Protein AF-A0A8C9KW65-F1 (afdb_monomer)

Mean predicted aligned error: 12.42 Å

Secondary structure (DSSP, 8-state):
--SSSSHHHHHHHHHHHHHHHHHHHHHHHHHHHHHHTSTTHHHHHHHHHHHHHHHHHHHHHHHHHHHHHHHHTS-HHHHTT--HHHHHHHHHHTTTSHHHHHHHHHHHHHHHHHHHHHHHHHHHHHHHHHHHHHHHHHHHHHHHTS-GGGHHHHHHHHHHHHHHHHHHHHHHHHHHHHHHHHHHHHHHHHHHHHHHHTT-TT------HHHHHHHHHHHHHHHHHHHHHHHHHHHT-

Foldseek 3Di:
DPDPPPVVVVVVVVVVVVVVVVVVVVVVVVVVVVQVPDDPSVVVVVVVVVVVVVVLVVQLVVQLVLLVVVLVVDDPVLNVVCDSVLSSQQSNLPSVVVVVVLLVVLVVVVVVLVVVLVVVLVVLVVVLVVVLVVLVVVLVVCLVPDDPVCNVVSVVVSVVVNVVSVVVSVVVSVVSVVVSVVVVLVSVQVSLVSCVVSVRRLGDDDPPPVSVVNVVVVSVSSVVVVVVVVVVVVVVD

Nearest PDB structures (foldseek):
  3ja6-assembly1_I  TM=2.406E-01  e=4.881E+00  Escherichia coli
  8t4e-assembly1_A  TM=2.463E-01  e=6.403E+00  Homo sapiens
  3ja6-assembly1_H  TM=1.695E-01  e=5.744E+00  Escherichia coli

Structure (mmCIF, N/CA/C/O backbone):
data_AF-A0A8C9KW65-F1
#
_entry.id   AF-A0A8C9KW65-F1
#
loop_
_atom_site.group_PDB
_atom_site.id
_atom_site.type_symbol
_atom_site.label_atom_id
_atom_site.label_alt_id
_atom_site.label_comp_id
_atom_site.label_asym_id
_atom_site.label_entity_id
_atom_site.label_seq_id
_atom_site.pdbx_PDB_ins_code
_atom_site.Cartn_x
_atom_site.Cartn_y
_atom_site.Cartn_z
_atom_site.occupancy
_atom_site.B_iso_or_equiv
_atom_site.auth_seq_id
_atom_site.auth_comp_id
_atom_site.auth_asym_id
_atom_site.auth_atom_id
_atom_site.pdbx_PDB_model_num
ATOM 1 N N . MET A 1 1 ? 17.012 46.892 12.129 1.00 43.56 1 MET A N 1
ATOM 2 C CA . MET A 1 1 ? 15.790 47.317 12.853 1.00 43.56 1 MET A CA 1
ATOM 3 C C . MET A 1 1 ? 14.526 46.628 12.309 1.00 43.56 1 MET A C 1
ATOM 5 O O . MET A 1 1 ? 13.713 47.268 11.659 1.00 43.56 1 MET A O 1
ATOM 9 N N . ARG A 1 2 ? 14.346 45.316 12.536 1.00 45.66 2 ARG A N 1
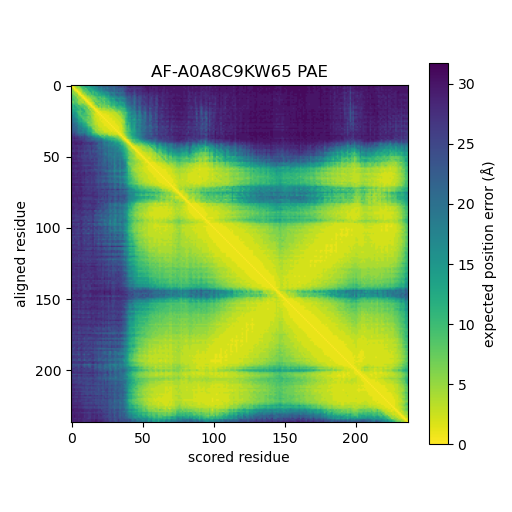ATOM 10 C CA . ARG A 1 2 ? 13.124 44.568 12.144 1.00 45.66 2 ARG A CA 1
ATOM 11 C C . ARG A 1 2 ? 12.789 43.427 13.124 1.00 45.66 2 ARG A C 1
ATOM 13 O O . ARG A 1 2 ? 12.364 42.363 12.704 1.00 45.66 2 ARG A O 1
ATOM 20 N N . LYS A 1 3 ? 13.013 43.625 14.429 1.00 43.47 3 LYS A N 1
ATOM 21 C CA . LYS A 1 3 ? 12.654 42.632 15.467 1.00 43.47 3 LYS A CA 1
ATOM 22 C C . LYS A 1 3 ? 11.532 43.067 16.420 1.00 43.47 3 LYS A C 1
ATOM 24 O O . LYS A 1 3 ? 11.101 42.262 17.219 1.00 43.47 3 LYS A O 1
ATOM 29 N N . PHE A 1 4 ? 10.992 44.281 16.284 1.00 39.62 4 PHE A N 1
ATOM 30 C CA . PHE A 1 4 ? 10.008 44.824 17.238 1.00 39.62 4 PHE A CA 1
ATOM 31 C C . PHE A 1 4 ? 8.563 44.944 16.715 1.00 39.62 4 PHE A C 1
ATOM 33 O O . PHE A 1 4 ? 7.720 45.520 17.391 1.00 39.62 4 PHE A O 1
ATOM 40 N N . ARG A 1 5 ? 8.237 44.417 15.523 1.00 45.91 5 ARG A N 1
ATOM 41 C CA . ARG A 1 5 ? 6.857 44.467 14.979 1.00 45.91 5 ARG A CA 1
ATOM 42 C C . ARG A 1 5 ? 6.119 43.129 14.920 1.00 45.91 5 ARG A C 1
ATOM 44 O O . ARG A 1 5 ? 4.947 43.132 14.565 1.00 45.91 5 ARG A O 1
ATOM 51 N N . GLN A 1 6 ? 6.754 42.011 15.272 1.00 42.62 6 GLN A N 1
ATOM 52 C CA . GLN A 1 6 ? 6.115 40.691 15.173 1.00 42.62 6 GLN A CA 1
ATOM 53 C C . GLN A 1 6 ? 5.499 40.207 16.497 1.00 42.62 6 GLN A C 1
ATOM 55 O O . GLN A 1 6 ? 4.563 39.416 16.475 1.00 42.62 6 GLN A O 1
ATOM 60 N N . GLU A 1 7 ? 5.929 40.749 17.640 1.00 40.78 7 GLU A N 1
ATOM 61 C CA . GLU A 1 7 ? 5.395 40.363 18.958 1.00 40.78 7 GLU A CA 1
ATOM 62 C C . GLU A 1 7 ? 4.018 40.989 19.257 1.00 40.78 7 GLU A C 1
ATOM 64 O O . GLU A 1 7 ? 3.190 40.377 19.928 1.00 40.78 7 GLU A O 1
ATOM 69 N N . GLY A 1 8 ? 3.706 42.158 18.682 1.00 40.44 8 GLY A N 1
ATOM 70 C CA . GLY A 1 8 ? 2.416 42.831 18.896 1.00 40.44 8 GLY A CA 1
ATOM 71 C C . GLY A 1 8 ? 1.219 42.155 18.213 1.00 40.44 8 GLY A C 1
ATOM 72 O O . GLY A 1 8 ? 0.107 42.208 18.731 1.00 40.44 8 GLY A O 1
ATOM 73 N N . ALA A 1 9 ? 1.432 41.482 17.076 1.00 44.00 9 ALA A N 1
ATOM 74 C CA . ALA A 1 9 ? 0.357 40.810 16.338 1.00 44.00 9 ALA A CA 1
ATOM 75 C C . ALA A 1 9 ? -0.081 39.492 17.005 1.00 44.00 9 ALA A C 1
ATOM 77 O O . ALA A 1 9 ? -1.258 39.139 16.959 1.00 44.00 9 ALA A O 1
ATOM 78 N N . CYS A 1 10 ? 0.844 38.798 17.676 1.00 42.00 10 CYS A N 1
ATOM 79 C CA . CYS A 1 10 ? 0.548 37.555 18.389 1.00 42.00 10 CYS A CA 1
ATOM 80 C C . CYS A 1 10 ? -0.274 37.818 19.667 1.00 42.00 10 CYS A C 1
ATOM 82 O O . CYS A 1 10 ? -1.230 37.102 19.956 1.00 42.00 10 CYS A O 1
ATOM 84 N N . ALA A 1 11 ? 0.017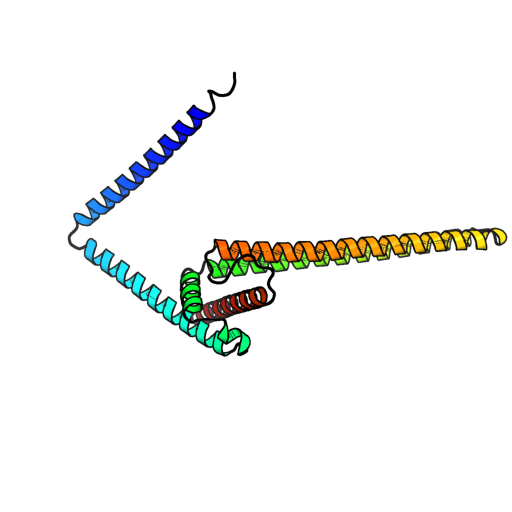 38.912 20.383 1.00 44.31 11 ALA A N 1
ATOM 85 C CA . ALA A 1 11 ? -0.716 39.292 21.594 1.00 44.31 11 ALA A CA 1
ATOM 86 C C . ALA A 1 11 ? -2.191 39.664 21.324 1.00 44.31 11 ALA A C 1
ATOM 88 O O . ALA A 1 11 ? -3.067 39.342 22.127 1.00 44.31 11 ALA A O 1
ATOM 89 N N . LEU A 1 12 ? -2.487 40.292 20.179 1.00 44.91 12 LEU A N 1
ATOM 90 C CA . LEU A 1 12 ? -3.855 40.656 19.782 1.00 44.91 12 LEU A CA 1
ATOM 91 C C . LEU A 1 12 ? -4.702 39.441 19.361 1.00 44.91 12 LEU A C 1
ATOM 93 O O . LEU A 1 12 ? -5.900 39.413 19.638 1.00 44.91 12 LEU A O 1
ATOM 97 N N . LEU A 1 13 ? -4.089 38.419 18.753 1.00 46.91 13 LEU A N 1
ATOM 98 C CA . LEU A 1 13 ? -4.768 37.168 18.389 1.00 46.91 13 LEU A CA 1
ATOM 99 C C . LEU A 1 13 ? -5.060 36.289 19.617 1.00 46.91 13 LEU A C 1
ATOM 101 O O . LEU A 1 13 ? -6.161 35.747 19.727 1.00 46.91 13 LEU A O 1
ATOM 105 N N . CYS A 1 14 ? -4.138 36.218 20.584 1.00 43.09 14 CYS A N 1
ATOM 106 C CA . CYS A 1 14 ? -4.377 35.515 21.851 1.00 43.09 14 CYS A CA 1
ATOM 107 C C . CYS A 1 14 ? -5.486 36.186 22.681 1.00 43.09 14 CYS A C 1
ATOM 109 O O . CYS A 1 14 ? -6.381 35.505 23.178 1.00 43.09 14 CYS A O 1
ATOM 111 N N . ALA A 1 15 ? -5.508 37.524 22.742 1.00 46.88 15 ALA A N 1
ATOM 112 C CA . ALA A 1 15 ? -6.551 38.263 23.458 1.00 46.88 15 ALA A CA 1
ATOM 113 C C . ALA A 1 15 ? -7.960 38.085 22.848 1.00 46.88 15 ALA A C 1
ATOM 115 O O . ALA A 1 15 ? -8.960 38.120 23.572 1.00 46.88 15 ALA A O 1
ATOM 116 N N . GLY A 1 16 ? -8.054 37.875 21.528 1.00 47.66 16 GLY A N 1
ATOM 117 C CA . GLY A 1 16 ? -9.309 37.548 20.839 1.00 47.66 16 GLY A CA 1
ATOM 118 C C . GLY A 1 16 ? -9.819 36.138 21.161 1.00 47.66 16 GLY A C 1
ATOM 119 O O . GLY A 1 16 ? -10.998 35.966 21.475 1.00 47.66 16 GLY A O 1
ATOM 120 N N . ALA A 1 17 ? -8.923 35.146 21.175 1.00 48.19 17 ALA A N 1
ATOM 121 C CA . ALA A 1 17 ? -9.250 33.759 21.516 1.00 48.19 17 ALA A CA 1
ATOM 122 C C . ALA A 1 17 ? -9.667 33.589 22.991 1.00 48.19 17 ALA A C 1
ATOM 124 O O . ALA A 1 17 ? -10.577 32.813 23.299 1.00 48.19 17 ALA A O 1
ATOM 125 N N . ASP A 1 18 ? -9.059 34.358 23.898 1.00 53.41 18 ASP A N 1
ATOM 126 C CA . ASP A 1 18 ? -9.425 34.361 25.317 1.00 53.41 18 ASP A CA 1
ATOM 127 C C . ASP A 1 18 ? -10.783 35.027 25.571 1.00 53.41 18 ASP A C 1
ATOM 129 O O . ASP A 1 18 ? -11.550 34.558 26.417 1.00 53.41 18 ASP A O 1
ATOM 133 N N . ARG A 1 19 ? -11.148 36.063 24.798 1.00 53.59 19 ARG A N 1
ATOM 134 C CA . ARG A 1 19 ? -12.495 36.658 24.851 1.00 53.59 19 ARG A CA 1
ATOM 135 C C . ARG A 1 19 ? -13.574 35.683 24.388 1.00 53.59 19 ARG A C 1
ATOM 137 O O . ARG A 1 19 ? -14.571 35.536 25.092 1.00 53.59 19 ARG A O 1
ATOM 144 N N . GLU A 1 20 ? -13.362 34.969 23.284 1.00 51.44 20 GLU A N 1
ATOM 145 C CA . GLU A 1 20 ? -14.315 33.949 22.827 1.00 51.44 20 GLU A CA 1
ATOM 146 C C . GLU A 1 20 ? -14.426 32.769 23.799 1.00 51.44 20 GLU A C 1
ATOM 148 O O . GLU A 1 20 ? -15.526 32.268 24.044 1.00 51.44 20 GLU A O 1
ATOM 153 N N . ARG A 1 21 ? -13.313 32.313 24.392 1.00 56.34 21 ARG A N 1
ATOM 154 C CA . ARG A 1 21 ? -13.348 31.272 25.434 1.00 56.34 21 ARG A CA 1
ATOM 155 C C . ARG A 1 21 ? -14.095 31.746 26.676 1.00 56.34 21 ARG A C 1
ATOM 157 O O . ARG A 1 21 ? -14.911 30.990 27.204 1.00 56.34 21 ARG A O 1
ATOM 164 N N . ALA A 1 22 ? -13.871 32.984 27.116 1.00 60.25 22 ALA A N 1
ATOM 165 C CA . ALA A 1 22 ? -14.579 33.576 28.248 1.00 60.25 22 ALA A CA 1
ATOM 166 C C . ALA A 1 22 ? -16.081 33.744 27.965 1.00 60.25 22 ALA A C 1
ATOM 168 O O . ALA A 1 22 ? -16.902 33.514 28.852 1.00 60.25 22 ALA A O 1
ATOM 169 N N . GLU A 1 23 ? -16.464 34.089 26.736 1.00 61.31 23 GLU A N 1
ATOM 170 C CA . GLU A 1 23 ? -17.865 34.215 26.331 1.00 61.31 23 GLU A CA 1
ATOM 171 C C . GLU A 1 23 ? -18.558 32.850 26.216 1.00 61.31 23 GLU A C 1
ATOM 173 O O . GLU A 1 23 ? -19.658 32.683 26.742 1.00 61.31 23 GLU A O 1
ATOM 178 N N . ARG A 1 24 ? -17.885 31.824 25.673 1.00 58.50 24 ARG A N 1
ATOM 179 C CA . ARG A 1 24 ? -18.374 30.430 25.680 1.00 58.50 24 ARG A CA 1
ATOM 180 C C . ARG A 1 24 ? -18.508 29.873 27.098 1.00 58.50 24 ARG A C 1
ATOM 182 O O . ARG A 1 24 ? -19.483 29.183 27.390 1.00 58.50 24 ARG A O 1
ATOM 189 N N . LEU A 1 25 ? -17.569 30.186 27.993 1.00 63.69 25 LEU A N 1
ATOM 190 C CA . LEU A 1 25 ? -17.646 29.823 29.412 1.00 63.69 25 LEU A CA 1
ATOM 191 C C . LEU A 1 25 ? -18.792 30.550 30.119 1.00 63.69 25 LEU A C 1
ATOM 193 O O . LEU A 1 25 ? -19.507 29.922 30.894 1.00 63.69 25 LEU A O 1
ATOM 197 N N . ARG A 1 26 ? -19.031 31.831 29.814 1.00 67.94 26 ARG A N 1
ATOM 198 C CA . ARG A 1 26 ? -20.181 32.590 30.332 1.00 67.94 26 ARG A CA 1
ATOM 199 C C . ARG A 1 26 ? -21.509 32.068 29.799 1.00 67.94 26 ARG A C 1
ATOM 201 O O . ARG A 1 26 ? -22.443 31.940 30.579 1.00 67.94 26 ARG A O 1
ATOM 208 N N . LEU A 1 27 ? -21.599 31.717 28.516 1.00 64.06 27 LEU A N 1
ATOM 209 C CA . LEU A 1 27 ? -22.784 31.101 27.912 1.00 64.06 27 LEU A CA 1
ATOM 210 C C . LEU A 1 27 ? -23.058 29.716 28.511 1.00 64.06 27 LEU A C 1
ATOM 212 O O . LEU A 1 27 ? -24.196 29.435 28.870 1.00 64.06 27 LEU A O 1
ATOM 216 N N . ARG A 1 28 ? -22.022 28.891 28.722 1.00 60.12 28 ARG A N 1
ATOM 217 C CA . ARG A 1 28 ? -22.128 27.606 29.438 1.00 60.12 28 ARG A CA 1
ATOM 218 C C . ARG A 1 28 ? -22.528 27.784 30.900 1.00 60.12 28 ARG A C 1
ATOM 220 O O . ARG A 1 28 ? -23.396 27.063 31.376 1.00 60.12 28 ARG A O 1
ATOM 227 N N . ALA A 1 29 ? -21.944 28.750 31.606 1.00 64.94 29 ALA A N 1
ATOM 228 C CA . ALA A 1 29 ? -22.296 29.058 32.989 1.00 64.94 29 ALA A CA 1
ATOM 229 C C . ALA A 1 29 ? -23.731 29.590 33.100 1.00 64.94 29 ALA A C 1
ATOM 231 O O . ALA A 1 29 ? -24.451 29.209 34.016 1.00 64.94 29 ALA A O 1
ATOM 232 N N . ARG A 1 30 ? -24.179 30.404 32.137 1.00 61.34 30 ARG A N 1
ATOM 233 C CA . ARG A 1 30 ? -25.549 30.922 32.057 1.00 61.34 30 ARG A CA 1
ATOM 234 C C . ARG A 1 30 ? -26.548 29.826 31.684 1.00 61.34 30 ARG A C 1
ATOM 236 O O . ARG A 1 30 ? -27.608 29.779 32.290 1.00 61.34 30 ARG A O 1
ATOM 243 N N . ALA A 1 31 ? -26.204 28.914 30.774 1.00 56.75 31 ALA A N 1
ATOM 244 C CA . ALA A 1 31 ? -27.007 27.727 30.466 1.00 56.75 31 ALA A CA 1
ATOM 245 C C . ALA A 1 31 ? -27.117 26.790 31.680 1.00 56.75 31 ALA A C 1
ATOM 247 O O . ALA A 1 31 ? -28.208 26.333 32.007 1.00 56.75 31 ALA A O 1
ATOM 248 N N . ARG A 1 32 ? -26.014 26.586 32.413 1.00 57.78 32 ARG A N 1
ATOM 249 C CA . ARG A 1 32 ? -25.991 25.823 33.668 1.00 57.78 32 ARG A CA 1
ATOM 250 C C . ARG A 1 32 ? -26.819 26.505 34.763 1.00 57.78 32 ARG A C 1
ATOM 252 O O . ARG A 1 32 ? -27.585 25.835 35.437 1.00 57.78 32 ARG A O 1
ATOM 259 N N . ALA A 1 33 ? -26.736 27.829 34.898 1.00 57.69 33 ALA A N 1
ATOM 260 C CA . ALA A 1 33 ? -27.544 28.599 35.848 1.00 57.69 33 ALA A CA 1
ATOM 261 C C . ALA A 1 33 ? -29.042 28.603 35.487 1.00 57.69 33 ALA A C 1
ATOM 263 O O . ALA A 1 33 ? -29.884 28.513 36.374 1.00 57.69 33 ALA A O 1
ATOM 264 N N . MET A 1 34 ? -29.386 28.648 34.194 1.00 55.50 34 MET A N 1
ATOM 265 C CA . MET A 1 34 ? -30.770 28.522 33.719 1.00 55.50 34 MET A CA 1
ATOM 266 C C . MET A 1 34 ? -31.328 27.104 33.928 1.00 55.50 34 MET A C 1
ATOM 268 O O . MET A 1 34 ? -32.508 26.961 34.234 1.00 55.50 34 MET A O 1
ATOM 272 N N . ALA A 1 35 ? -30.493 26.065 33.821 1.00 54.56 35 ALA A N 1
ATOM 273 C CA . ALA A 1 35 ? -30.873 24.683 34.125 1.00 54.56 35 ALA A CA 1
ATOM 274 C C . ALA A 1 35 ? -31.114 24.451 35.630 1.00 54.56 35 ALA A C 1
ATOM 276 O O . ALA A 1 35 ? -32.011 23.699 35.995 1.00 54.56 35 ALA A O 1
ATOM 277 N N . VAL A 1 36 ? -30.373 25.147 36.501 1.00 53.84 36 VAL A N 1
ATOM 278 C CA . VAL A 1 36 ? -30.548 25.100 37.967 1.00 53.84 36 VAL A CA 1
ATOM 279 C C . VAL A 1 36 ? -31.851 25.781 38.426 1.00 53.84 36 VAL A C 1
ATOM 281 O O . VAL A 1 36 ? -32.363 25.462 39.493 1.00 53.84 36 VAL A O 1
ATOM 284 N N . ALA A 1 37 ? -32.439 26.669 37.617 1.00 50.56 37 ALA A N 1
ATOM 285 C CA . ALA A 1 37 ? -33.680 27.375 37.955 1.00 50.56 37 ALA A CA 1
ATOM 286 C C . ALA A 1 37 ? -34.978 26.619 37.585 1.00 50.56 37 ALA A C 1
ATOM 288 O O . ALA A 1 37 ? -36.068 27.113 37.874 1.00 50.56 37 ALA A O 1
ATOM 289 N N . ARG A 1 38 ? -34.896 25.437 36.952 1.00 50.62 38 ARG A N 1
ATOM 290 C CA . ARG A 1 38 ? -36.063 24.598 36.625 1.00 50.62 38 ARG A CA 1
ATOM 291 C C . ARG A 1 38 ? -36.095 23.345 37.512 1.00 50.62 38 ARG A C 1
ATOM 293 O O . ARG A 1 38 ? -35.266 22.457 37.300 1.00 50.62 38 ARG A O 1
ATOM 300 N N . PRO A 1 39 ? -37.054 23.213 38.448 1.00 46.78 39 PRO A N 1
ATOM 301 C CA . PRO A 1 39 ? -37.254 21.952 39.155 1.00 46.78 39 PRO A CA 1
ATOM 302 C C . PRO A 1 39 ? -37.691 20.890 38.129 1.00 46.78 39 PRO A C 1
ATOM 304 O O . PRO A 1 39 ? -38.705 21.063 37.455 1.00 46.78 39 PRO A O 1
ATOM 307 N N . GLY A 1 40 ? -36.858 19.860 37.937 1.00 51.41 40 GLY A N 1
ATOM 308 C CA . GLY A 1 40 ? -37.047 18.769 36.964 1.00 51.41 40 GLY A CA 1
ATOM 309 C C . GLY A 1 40 ? -36.070 18.739 35.774 1.00 51.41 40 GLY A C 1
ATOM 310 O O . GLY A 1 40 ? -36.017 17.746 35.058 1.00 51.41 40 GLY A O 1
ATOM 311 N N . GLY A 1 41 ? -35.262 19.787 35.549 1.00 50.66 41 GLY A N 1
ATOM 312 C CA . GLY A 1 41 ? -34.285 19.816 34.443 1.00 50.66 41 GLY A CA 1
ATOM 313 C C . GLY A 1 41 ? -32.965 19.087 34.731 1.00 50.66 41 GLY A C 1
ATOM 314 O O . GLY A 1 41 ? -32.310 18.615 33.805 1.00 50.66 41 GLY A O 1
ATOM 315 N N . PHE A 1 42 ? -32.581 18.992 36.007 1.00 49.78 42 PHE A N 1
ATOM 316 C CA . PHE A 1 42 ? -31.350 18.326 36.448 1.00 49.78 42 PHE A CA 1
ATOM 317 C C . PHE A 1 42 ? -31.507 16.797 36.458 1.00 49.78 42 PHE A C 1
ATOM 319 O O . PHE A 1 42 ? -30.653 16.099 35.927 1.00 49.78 42 PHE A O 1
ATOM 326 N N . GLU A 1 43 ? -32.647 16.293 36.941 1.00 53.97 43 GLU A N 1
ATOM 327 C CA . GLU A 1 43 ? -32.946 14.854 36.998 1.00 53.97 43 GLU A CA 1
ATOM 328 C C . GLU A 1 43 ? -33.074 14.232 35.602 1.00 53.97 43 GLU A C 1
ATOM 330 O O . GLU A 1 43 ? -32.526 13.163 35.357 1.00 53.97 43 GLU A O 1
ATOM 335 N N . ALA A 1 44 ? -33.719 14.918 34.650 1.00 59.47 44 ALA A N 1
ATOM 336 C CA . ALA A 1 44 ? -33.821 14.437 33.269 1.00 59.47 44 ALA A CA 1
ATOM 337 C C . ALA A 1 44 ? -32.456 14.407 32.551 1.00 59.47 44 ALA A C 1
ATOM 339 O O . ALA A 1 44 ? -32.197 13.508 31.751 1.00 59.47 44 ALA A O 1
ATOM 340 N N . ALA A 1 45 ? -31.571 15.367 32.846 1.00 60.97 45 ALA A N 1
ATOM 341 C CA . ALA A 1 45 ? -30.219 15.410 32.292 1.00 60.97 45 ALA A CA 1
ATOM 342 C C . ALA A 1 45 ? -29.305 14.336 32.910 1.00 60.97 45 ALA A C 1
ATOM 344 O O . ALA A 1 45 ? -28.552 13.691 32.184 1.00 60.97 45 ALA A O 1
ATOM 345 N N . GLU A 1 46 ? -29.397 14.104 34.223 1.00 63.03 46 GLU A N 1
ATOM 346 C CA . GLU A 1 46 ? -28.675 13.026 34.913 1.00 63.03 46 GLU A CA 1
ATOM 347 C C . GLU A 1 46 ? -29.155 11.641 34.455 1.00 63.03 46 GLU A C 1
ATOM 349 O O . GLU A 1 46 ? -28.327 10.784 34.149 1.00 63.03 46 GLU A O 1
ATOM 354 N N . GLN A 1 47 ? -30.468 11.443 34.297 1.00 67.88 47 GLN A N 1
ATOM 355 C CA . GLN A 1 47 ? -31.046 10.209 33.754 1.00 67.88 47 GLN A CA 1
ATOM 356 C C . GLN A 1 47 ? -30.600 9.952 32.311 1.00 67.88 47 GLN A C 1
ATOM 358 O O . GLN A 1 47 ? -30.154 8.849 32.000 1.00 67.88 47 GLN A O 1
ATOM 363 N N . GLN A 1 48 ? -30.629 10.968 31.441 1.00 69.50 48 GLN A N 1
ATOM 364 C CA . GLN A 1 48 ? -30.111 10.837 30.075 1.00 69.50 48 GLN A CA 1
ATOM 365 C C . GLN A 1 48 ? -28.621 10.501 30.051 1.00 69.50 48 GLN A C 1
ATOM 367 O O . GLN A 1 48 ? -28.187 9.665 29.259 1.00 69.50 48 GLN A O 1
ATOM 372 N N . GLN A 1 49 ? -27.822 11.131 30.910 1.00 72.94 49 GLN A N 1
ATOM 373 C CA . GLN A 1 49 ? -26.389 10.872 30.965 1.00 72.94 49 GLN A CA 1
ATOM 374 C C . GLN A 1 49 ? -26.095 9.452 31.466 1.00 72.94 49 GLN A C 1
ATOM 376 O O . GLN A 1 49 ? -25.201 8.789 30.941 1.00 72.94 49 GLN A O 1
ATOM 381 N N . GLN A 1 50 ? -26.886 8.951 32.413 1.00 76.44 50 GLN A N 1
ATOM 382 C CA . GLN A 1 50 ? -26.774 7.590 32.923 1.00 76.44 50 GLN A CA 1
ATOM 383 C C . GLN A 1 50 ? -27.225 6.543 31.895 1.00 76.44 50 GLN A C 1
ATOM 385 O O . GLN A 1 50 ? -26.526 5.551 31.705 1.00 76.44 50 GLN A O 1
ATOM 390 N N . GLU A 1 51 ? -28.301 6.799 31.144 1.00 78.38 51 GLU A N 1
ATOM 391 C CA . GLU A 1 51 ? -28.710 5.951 30.016 1.00 78.38 51 GLU A CA 1
ATOM 392 C C . GLU A 1 51 ? -27.644 5.887 28.915 1.00 78.38 51 GLU A C 1
ATOM 394 O O . GLU A 1 51 ? -27.372 4.812 28.380 1.00 78.38 51 GLU A O 1
ATOM 399 N N . VAL A 1 52 ? -27.011 7.015 28.573 1.00 79.62 52 VAL A N 1
ATOM 400 C CA . VAL A 1 52 ? -25.931 7.049 27.573 1.00 79.62 52 VAL A CA 1
ATOM 401 C C . VAL A 1 52 ? -24.730 6.225 28.038 1.00 79.62 52 VAL A C 1
ATOM 403 O O . VAL A 1 52 ? -24.184 5.452 27.250 1.00 79.62 52 VAL A O 1
ATOM 406 N N . LEU A 1 53 ? -24.341 6.341 29.311 1.00 81.12 53 LEU A N 1
ATOM 407 C CA . LEU A 1 53 ? -23.259 5.538 29.885 1.00 81.12 53 LEU A CA 1
ATOM 408 C C . LEU A 1 53 ? -23.598 4.042 29.879 1.00 81.12 53 LEU A C 1
ATOM 410 O O . LEU A 1 53 ? -22.751 3.237 29.494 1.00 81.12 53 LEU A O 1
ATOM 414 N N . SER A 1 54 ? -24.830 3.664 30.229 1.00 84.12 54 SER A N 1
ATOM 415 C CA . SER A 1 54 ? -25.285 2.271 30.161 1.00 84.12 54 SER A CA 1
ATOM 416 C C . SER A 1 54 ? -25.261 1.727 28.731 1.00 84.12 54 SER A C 1
ATOM 418 O O . SER A 1 54 ? -24.741 0.637 28.507 1.00 84.12 54 SER A O 1
ATOM 420 N N . ARG A 1 55 ? -25.715 2.503 27.738 1.00 84.00 55 ARG A N 1
ATOM 421 C CA . ARG A 1 55 ? -25.649 2.106 26.319 1.00 84.00 55 ARG A CA 1
ATOM 422 C C . ARG A 1 55 ? -24.210 1.931 25.830 1.00 84.00 55 ARG A C 1
ATOM 424 O O . ARG A 1 55 ? -23.928 0.984 25.098 1.00 84.00 55 ARG A O 1
ATOM 431 N N . GLN A 1 56 ? -23.291 2.807 26.243 1.00 84.81 56 GLN A N 1
ATOM 432 C CA . GLN A 1 56 ? -21.868 2.664 25.914 1.00 84.81 56 GLN A CA 1
ATOM 433 C C . GLN A 1 56 ? -21.252 1.425 26.568 1.00 84.81 56 GLN A C 1
ATOM 435 O O . GLN A 1 56 ? -20.506 0.707 25.909 1.00 84.81 56 GLN A O 1
ATOM 440 N N . GLN A 1 57 ? -21.590 1.140 27.828 1.00 88.00 57 GLN A N 1
ATOM 441 C CA . GLN A 1 57 ? -21.140 -0.074 28.511 1.00 88.00 57 GLN A CA 1
ATOM 442 C C . GLN A 1 57 ? -21.669 -1.332 27.821 1.00 88.00 57 GLN A C 1
ATOM 444 O O . GLN A 1 57 ? -20.900 -2.254 27.566 1.00 88.00 57 GLN A O 1
ATOM 449 N N . GLU A 1 58 ? -22.950 -1.367 27.452 1.00 88.00 58 GLU A N 1
ATOM 450 C CA . GLU A 1 58 ? -23.513 -2.485 26.692 1.00 88.00 58 GLU A CA 1
ATOM 451 C C . GLU A 1 58 ? -22.799 -2.684 25.354 1.00 88.00 58 GLU A C 1
ATOM 453 O O . GLU A 1 58 ? -22.445 -3.814 25.016 1.00 88.00 58 GLU A O 1
ATOM 458 N N . ARG A 1 59 ? -22.551 -1.602 24.602 1.00 88.56 59 ARG A N 1
ATOM 459 C CA . ARG A 1 59 ? -21.802 -1.678 23.340 1.00 88.56 59 ARG A CA 1
ATOM 460 C C . ARG A 1 59 ? -20.379 -2.186 23.571 1.00 88.56 59 ARG A C 1
ATOM 462 O O . ARG A 1 59 ? -19.930 -3.059 22.834 1.00 88.56 59 ARG A O 1
ATOM 469 N N . HIS A 1 60 ? -19.697 -1.699 24.607 1.00 90.00 60 HIS A N 1
ATOM 470 C CA . HIS A 1 60 ? -18.345 -2.134 24.969 1.00 90.00 60 HIS A CA 1
ATOM 471 C C . HIS A 1 60 ? -18.294 -3.634 25.259 1.00 90.00 60 HIS A C 1
ATOM 473 O O . HIS A 1 60 ? -17.478 -4.339 24.668 1.00 90.00 60 HIS A O 1
ATOM 479 N N . TYR A 1 61 ? -19.210 -4.146 26.087 1.00 90.88 61 TYR A N 1
ATOM 480 C CA . TYR A 1 61 ? -19.286 -5.576 26.390 1.00 90.88 61 TYR A CA 1
ATOM 481 C C . TYR A 1 61 ? -19.578 -6.423 25.149 1.00 90.88 61 TYR A C 1
ATOM 483 O O . TYR A 1 61 ? -18.981 -7.490 24.994 1.00 90.88 61 TYR A O 1
ATOM 491 N N . ARG A 1 62 ? -20.455 -5.953 24.250 1.00 91.06 62 ARG A N 1
ATOM 492 C CA . ARG A 1 62 ? -20.739 -6.640 22.978 1.00 91.06 62 ARG A CA 1
ATOM 493 C C . ARG A 1 62 ? -19.489 -6.709 22.097 1.00 91.06 62 ARG A C 1
ATOM 495 O O . ARG A 1 62 ? -19.088 -7.805 21.715 1.00 91.06 62 ARG A O 1
ATOM 502 N N . LEU A 1 63 ? -18.829 -5.573 21.858 1.00 89.00 63 LEU A N 1
ATOM 503 C CA . LEU A 1 63 ? -17.593 -5.504 21.068 1.00 89.00 63 LEU A CA 1
ATOM 504 C C . LEU A 1 63 ? -16.483 -6.376 21.661 1.00 89.00 63 LEU A C 1
ATOM 506 O O . LEU A 1 63 ? -15.806 -7.103 20.937 1.00 89.00 63 LEU A O 1
ATOM 510 N N . LEU A 1 64 ? -16.314 -6.351 22.984 1.00 90.56 64 LEU A N 1
ATOM 511 C CA . LEU A 1 64 ? -15.319 -7.165 23.674 1.00 90.56 64 LEU A CA 1
ATOM 512 C C . LEU A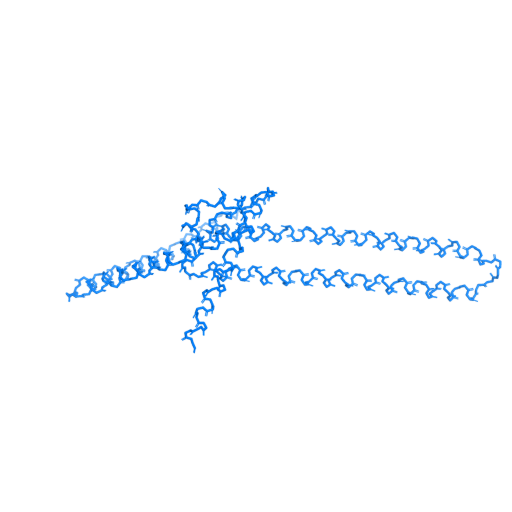 1 64 ? -15.611 -8.666 23.541 1.00 90.56 64 LEU A C 1
ATOM 514 O O . LEU A 1 64 ? -14.690 -9.449 23.302 1.00 90.56 64 LEU A O 1
ATOM 518 N N . ALA A 1 65 ? -16.874 -9.079 23.669 1.00 90.38 65 ALA A N 1
ATOM 519 C CA . ALA A 1 65 ? -17.270 -10.473 23.489 1.00 90.38 65 ALA A CA 1
ATOM 520 C C . ALA A 1 65 ? -16.998 -10.953 22.054 1.00 90.38 65 ALA A C 1
ATOM 522 O O . ALA A 1 65 ? -16.482 -12.057 21.852 1.00 90.38 65 ALA A O 1
ATOM 523 N N . GLU A 1 66 ? -17.278 -10.113 21.056 1.00 92.12 66 GLU A N 1
ATOM 524 C CA . GLU A 1 66 ? -16.969 -10.415 19.660 1.00 92.12 66 GLU A CA 1
ATOM 525 C C . GLU A 1 66 ? -15.465 -10.478 19.390 1.00 92.12 66 GLU A C 1
ATOM 527 O O . GLU A 1 66 ? -15.004 -11.430 18.755 1.00 92.12 66 GLU A O 1
ATOM 532 N N . LEU A 1 67 ? -14.687 -9.532 19.925 1.00 90.81 67 LEU A N 1
ATOM 533 C CA . LEU A 1 67 ? -13.223 -9.551 19.875 1.00 90.81 67 LEU A CA 1
ATOM 534 C C . LEU A 1 67 ? -12.672 -10.862 20.433 1.00 90.81 67 LEU A C 1
ATOM 536 O O 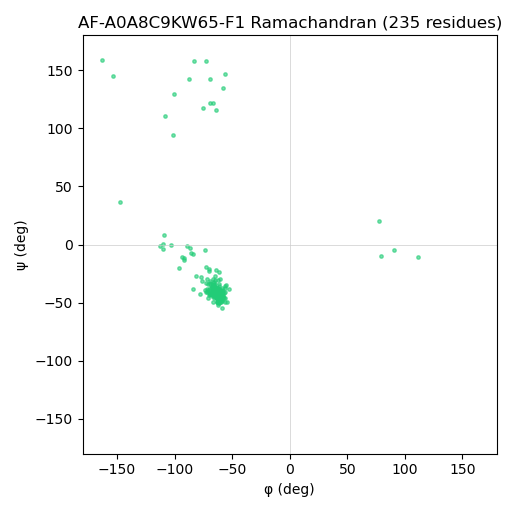. LEU A 1 67 ? -11.880 -11.534 19.776 1.00 90.81 67 LEU A O 1
ATOM 540 N N . GLN A 1 68 ? -13.125 -11.271 21.617 1.00 90.75 68 GLN A N 1
ATOM 541 C CA . GLN A 1 68 ? -12.701 -12.526 22.237 1.00 90.75 68 GLN A CA 1
ATOM 542 C C . GLN A 1 68 ? -13.080 -13.749 21.394 1.00 90.75 68 GLN A C 1
ATOM 544 O O . GLN A 1 68 ? -12.299 -14.699 21.307 1.00 90.75 68 GLN A O 1
ATOM 549 N N . ALA A 1 69 ? -14.255 -13.747 20.761 1.00 90.56 69 ALA A N 1
ATOM 550 C CA . ALA A 1 69 ? -14.665 -14.819 19.860 1.00 90.56 69 ALA A CA 1
ATOM 551 C C . ALA A 1 69 ? -13.767 -14.893 18.614 1.00 90.56 69 ALA A C 1
ATOM 553 O O . ALA A 1 69 ? -13.360 -15.984 18.217 1.00 90.56 69 ALA A O 1
ATOM 554 N N . LEU A 1 70 ? -13.409 -13.746 18.031 1.00 89.81 70 LEU A N 1
ATOM 555 C CA . LEU A 1 70 ? -12.502 -13.674 16.885 1.00 89.81 70 LEU A CA 1
ATOM 556 C C . LEU A 1 70 ? -11.074 -14.100 17.254 1.00 89.81 70 LEU A C 1
ATOM 558 O O . LEU A 1 70 ? -10.442 -14.828 16.493 1.00 89.81 70 LEU A O 1
ATOM 562 N N . VAL A 1 71 ? -10.584 -13.728 18.440 1.00 89.56 71 VAL A N 1
ATOM 563 C CA . VAL A 1 71 ? -9.259 -14.141 18.934 1.00 89.56 71 VAL A CA 1
ATOM 564 C C . VAL A 1 71 ? -9.168 -15.656 19.114 1.00 89.56 71 VAL A C 1
ATOM 566 O O . VAL A 1 71 ? -8.146 -16.247 18.773 1.00 89.56 71 VAL A O 1
ATOM 569 N N . LYS A 1 72 ? -10.238 -16.317 19.573 1.00 86.81 72 LYS A N 1
ATOM 570 C CA . LYS A 1 72 ? -10.279 -17.788 19.690 1.00 86.81 72 LYS A CA 1
ATOM 571 C C . LYS A 1 72 ? -10.111 -18.507 18.349 1.00 86.81 72 LYS A C 1
ATOM 573 O O . LYS A 1 72 ? -9.682 -19.657 18.341 1.00 86.81 72 LYS A O 1
ATOM 578 N N . ALA A 1 73 ? -10.432 -17.847 17.236 1.00 84.25 73 ALA A N 1
ATOM 579 C CA . ALA A 1 73 ? -10.243 -18.388 15.893 1.00 84.25 73 ALA A CA 1
ATOM 580 C C . ALA A 1 73 ? -8.813 -18.191 15.348 1.00 84.25 73 ALA A C 1
ATOM 582 O O . ALA A 1 73 ? -8.490 -18.735 14.293 1.00 84.25 73 ALA A O 1
ATOM 583 N N . LEU A 1 74 ? -7.951 -17.429 16.036 1.00 82.31 74 LEU A N 1
ATOM 584 C CA . LEU A 1 74 ? -6.562 -17.201 15.627 1.00 82.31 74 LEU A CA 1
ATOM 585 C C . LEU A 1 74 ? -5.632 -18.342 16.081 1.00 82.31 74 LEU A C 1
ATOM 587 O O . LEU A 1 74 ? -5.929 -19.021 17.064 1.00 82.31 74 LEU A O 1
ATOM 591 N N . PRO A 1 75 ? -4.464 -18.537 15.440 1.00 83.56 75 PRO A N 1
ATOM 592 C CA . PRO A 1 75 ? -3.444 -19.473 15.915 1.00 83.56 75 PRO A CA 1
ATOM 593 C C . PRO A 1 75 ? -2.990 -19.183 17.356 1.00 83.56 75 PRO A C 1
ATOM 595 O O . PRO A 1 75 ? -2.884 -18.025 17.766 1.00 83.56 75 PRO A O 1
ATOM 598 N N . SER A 1 76 ? -2.640 -20.229 18.113 1.00 79.56 76 SER A N 1
ATOM 599 C CA . SER A 1 76 ? -2.276 -20.139 19.541 1.00 79.56 76 SER A CA 1
ATOM 600 C C . SER A 1 76 ? -1.127 -19.164 19.835 1.00 79.56 76 SER A C 1
ATOM 602 O O . SER A 1 76 ? -1.168 -18.453 20.837 1.00 79.56 76 SER A O 1
ATOM 604 N N . ALA A 1 77 ? -0.146 -19.062 18.935 1.00 77.00 77 ALA A N 1
ATOM 605 C CA . ALA A 1 77 ? 0.963 -18.111 19.041 1.00 77.00 77 ALA A CA 1
ATOM 606 C C . ALA A 1 77 ? 0.502 -16.639 19.052 1.00 77.00 77 ALA A C 1
ATOM 608 O O . ALA A 1 77 ? 1.146 -15.791 19.665 1.00 77.00 77 ALA A O 1
ATOM 609 N N . CYS A 1 78 ? -0.621 -16.331 18.398 1.00 75.06 78 CYS A N 1
ATOM 610 C CA . CYS A 1 78 ? -1.196 -14.986 18.368 1.00 75.06 78 CYS A CA 1
ATOM 611 C C . CYS A 1 78 ? -2.055 -14.724 19.609 1.00 75.06 78 CYS A C 1
ATOM 613 O O . CYS A 1 78 ? -2.000 -13.637 20.177 1.00 75.06 78 CYS A O 1
ATOM 615 N N . GLN A 1 79 ? -2.794 -15.738 20.073 1.00 81.31 79 GLN A N 1
ATOM 616 C CA . GLN A 1 79 ? -3.656 -15.634 21.255 1.00 81.31 79 GLN A CA 1
ATOM 617 C C . GLN A 1 79 ? -2.871 -15.246 22.512 1.00 81.31 79 GLN A C 1
ATOM 619 O O . GLN A 1 79 ? -3.303 -14.385 23.269 1.00 81.31 79 GLN A O 1
ATOM 624 N N . GLN A 1 80 ? -1.689 -15.836 22.712 1.00 81.25 80 GLN A N 1
ATOM 625 C CA . GLN A 1 80 ? -0.860 -15.584 23.898 1.00 81.25 80 GLN A CA 1
ATOM 626 C C . GLN A 1 80 ? -0.353 -14.141 24.000 1.00 81.25 80 GLN A C 1
ATOM 628 O O . GLN A 1 80 ? 0.002 -13.689 25.086 1.00 81.25 80 GLN A O 1
ATOM 633 N N . ARG A 1 81 ? -0.311 -13.417 22.878 1.00 81.88 81 ARG A N 1
ATOM 634 C CA . ARG A 1 81 ? 0.166 -12.032 22.823 1.00 81.88 81 ARG A CA 1
ATOM 635 C C . ARG A 1 81 ? -0.949 -11.004 22.998 1.00 81.88 81 ARG A C 1
ATOM 637 O O . ARG A 1 81 ? -0.655 -9.832 23.198 1.00 81.88 81 ARG A O 1
ATOM 644 N N . LEU A 1 82 ? -2.206 -11.437 22.932 1.00 83.00 82 LEU A N 1
ATOM 645 C CA . LEU A 1 82 ? -3.381 -10.587 23.078 1.00 83.00 82 LEU A CA 1
ATOM 646 C C . LEU A 1 82 ? -3.943 -10.747 24.489 1.00 83.00 82 LEU A C 1
ATOM 648 O O . LEU A 1 82 ? -4.722 -11.656 24.773 1.00 83.00 82 LEU A O 1
ATOM 652 N N . SER A 1 83 ? -3.526 -9.865 25.395 1.00 85.44 83 SER A N 1
ATOM 653 C CA . SER A 1 83 ? -4.053 -9.850 26.756 1.00 85.44 83 SER A CA 1
ATOM 654 C C . SER A 1 83 ? -5.488 -9.313 26.792 1.00 85.44 83 SER A C 1
ATOM 656 O O . SER A 1 83 ? -5.927 -8.554 25.924 1.00 85.44 83 SER A O 1
ATOM 658 N N . TYR A 1 84 ? -6.222 -9.660 27.852 1.00 86.81 84 TYR A N 1
ATOM 659 C CA . TYR A 1 84 ? -7.555 -9.104 28.098 1.00 86.81 84 TYR A CA 1
ATOM 660 C C . TYR A 1 84 ? -7.541 -7.570 28.166 1.00 86.81 84 TYR A C 1
ATOM 662 O O . TYR A 1 84 ? -8.460 -6.927 27.666 1.00 86.81 84 TYR A O 1
ATOM 670 N N . THR A 1 85 ? -6.494 -6.980 28.754 1.00 88.56 85 THR A N 1
ATOM 671 C CA . THR A 1 85 ? -6.368 -5.522 28.878 1.00 88.56 85 THR A CA 1
ATOM 672 C C . THR A 1 85 ? -6.283 -4.859 27.508 1.00 88.56 85 THR A C 1
ATOM 674 O O . THR A 1 85 ? -7.054 -3.944 27.244 1.00 88.56 85 THR A O 1
ATOM 677 N N . THR A 1 86 ? -5.459 -5.388 26.599 1.00 86.75 86 THR A N 1
ATOM 678 C CA . THR A 1 86 ? -5.346 -4.874 25.227 1.00 86.75 86 THR A CA 1
ATOM 679 C C . THR A 1 86 ? -6.660 -5.005 24.458 1.00 86.75 86 THR A C 1
ATOM 681 O O . THR A 1 86 ? -7.053 -4.079 23.759 1.00 86.75 86 THR A O 1
ATOM 684 N N . LEU A 1 87 ? -7.386 -6.118 24.608 1.00 89.50 87 LEU A N 1
ATOM 685 C CA . LEU A 1 87 ? -8.694 -6.283 23.959 1.00 89.50 87 LEU A CA 1
ATOM 686 C C . LEU A 1 87 ? -9.748 -5.320 24.522 1.00 89.50 87 LEU A C 1
ATOM 688 O O . LEU A 1 87 ? -10.569 -4.802 23.769 1.00 89.50 87 LEU A O 1
ATOM 692 N N . SER A 1 88 ? -9.722 -5.063 25.830 1.00 90.81 88 SER A N 1
ATOM 693 C CA . SER A 1 88 ? -10.629 -4.116 26.481 1.00 90.81 88 SER A CA 1
ATOM 694 C C . SER A 1 88 ? -10.352 -2.671 26.060 1.00 90.81 88 SER A C 1
ATOM 696 O O . SER A 1 88 ? -11.300 -1.929 25.808 1.00 90.81 88 SER A O 1
ATOM 698 N N . GLU A 1 89 ? -9.079 -2.276 25.977 1.00 91.38 89 GLU A N 1
ATOM 699 C CA . GLU A 1 89 ? -8.645 -0.962 25.479 1.00 91.38 89 GLU A CA 1
ATOM 700 C C . GLU A 1 89 ? -9.000 -0.776 24.001 1.00 91.38 89 GLU A C 1
ATOM 702 O O . GLU A 1 89 ? -9.539 0.264 23.624 1.00 91.38 89 GLU A O 1
ATOM 707 N N . LEU A 1 90 ? -8.800 -1.811 23.181 1.00 91.81 90 LEU A N 1
ATOM 708 C CA . LEU A 1 90 ? -9.194 -1.789 21.777 1.00 91.81 90 LEU A CA 1
ATOM 709 C C . LEU A 1 90 ? -10.713 -1.638 21.630 1.00 91.81 90 LEU A C 1
ATOM 711 O O . LEU A 1 90 ? -11.169 -0.806 20.855 1.00 91.81 90 LEU A O 1
ATOM 715 N N . ALA A 1 91 ? -11.506 -2.389 22.400 1.00 91.44 91 ALA A N 1
ATOM 716 C CA . ALA A 1 91 ? -12.963 -2.268 22.383 1.00 91.44 91 ALA A CA 1
ATOM 717 C C . ALA A 1 91 ? -13.431 -0.848 22.743 1.00 91.44 91 ALA A C 1
ATOM 719 O O . ALA A 1 91 ? -14.383 -0.361 22.141 1.00 91.44 91 ALA A O 1
ATOM 720 N N . LEU A 1 92 ? -12.758 -0.174 23.688 1.00 91.00 92 LEU A N 1
ATOM 721 C CA . LEU A 1 92 ? -13.038 1.227 24.023 1.00 91.00 92 LEU A CA 1
ATOM 722 C C . LEU A 1 92 ? -12.726 2.164 22.852 1.00 91.00 92 LEU A C 1
ATOM 724 O O . LEU A 1 92 ? -13.537 3.036 22.554 1.00 91.00 92 LEU A O 1
ATOM 728 N N . ALA A 1 93 ? -11.591 1.972 22.174 1.00 91.12 93 ALA A N 1
ATOM 729 C CA . ALA A 1 93 ? -11.204 2.784 21.018 1.00 91.12 93 ALA A CA 1
ATOM 730 C C . ALA A 1 93 ? -12.161 2.621 19.821 1.00 91.12 93 ALA A C 1
ATOM 732 O O . ALA A 1 93 ? -12.305 3.538 19.022 1.00 91.12 93 ALA A O 1
ATOM 733 N N . LEU A 1 94 ? -12.832 1.472 19.700 1.00 91.75 94 LEU A N 1
ATOM 734 C CA . LEU A 1 94 ? -13.787 1.185 18.623 1.00 91.75 94 LEU A CA 1
ATOM 735 C C . LEU A 1 94 ? -15.217 1.689 18.906 1.00 91.75 94 LEU A C 1
ATOM 737 O O . LEU A 1 94 ? -16.072 1.622 18.025 1.00 91.75 94 LEU A O 1
ATOM 741 N N . LEU A 1 95 ? -15.506 2.189 20.115 1.00 88.62 95 LEU A N 1
ATOM 742 C CA . LEU A 1 95 ? -16.871 2.514 20.549 1.00 88.62 95 LEU A CA 1
ATOM 743 C C . LEU A 1 95 ? -17.567 3.602 19.738 1.00 88.62 95 LEU A C 1
ATOM 745 O O . LEU A 1 95 ? -18.796 3.609 19.692 1.00 88.62 95 LEU A O 1
ATOM 749 N N . ASP A 1 96 ? -16.829 4.556 19.185 1.00 87.44 96 ASP A N 1
ATOM 750 C CA . ASP A 1 96 ? -17.395 5.697 18.464 1.00 87.44 96 ASP A CA 1
ATOM 751 C C . ASP A 1 96 ? -17.503 5.451 16.952 1.00 87.44 96 ASP A C 1
ATOM 753 O O . ASP A 1 96 ? -18.174 6.207 16.257 1.00 87.44 96 ASP A O 1
ATOM 757 N N . GLY A 1 97 ? -16.897 4.369 16.454 1.00 89.19 97 GLY A N 1
ATOM 758 C CA . GLY A 1 97 ? -16.839 4.018 15.038 1.00 89.19 97 GLY A CA 1
ATOM 759 C C . GLY A 1 97 ? -15.788 4.783 14.225 1.00 89.19 97 GLY A C 1
ATOM 760 O O . GLY A 1 97 ? -15.475 4.364 13.111 1.00 89.19 97 GLY A O 1
ATOM 761 N N . THR A 1 98 ? -15.165 5.825 14.784 1.00 93.44 98 THR A N 1
ATOM 762 C CA . THR A 1 98 ? -14.165 6.654 14.090 1.00 93.44 98 THR A CA 1
ATOM 763 C C . THR A 1 98 ? -12.985 5.806 13.619 1.00 93.44 98 THR A C 1
ATOM 765 O O . THR A 1 98 ? -12.493 5.956 12.502 1.00 93.44 98 THR A O 1
ATOM 768 N N . VAL A 1 99 ? -12.537 4.859 14.448 1.00 95.12 99 VAL A N 1
ATOM 769 C CA . VAL A 1 99 ? -11.421 3.965 14.104 1.00 95.12 99 VAL A CA 1
ATOM 770 C C . VAL A 1 99 ? -11.760 3.053 12.919 1.00 95.12 99 VAL A C 1
ATOM 772 O O . VAL A 1 99 ? -10.881 2.786 12.100 1.00 95.12 99 VAL A O 1
ATOM 775 N N . PHE A 1 100 ? -13.014 2.613 12.768 1.00 94.38 100 PHE A N 1
ATOM 776 C CA . PHE A 1 100 ? -13.423 1.819 11.606 1.00 94.38 100 PHE A CA 1
ATOM 777 C C . PHE A 1 100 ? -13.351 2.635 10.312 1.00 94.38 100 PHE A C 1
ATOM 779 O O . PHE A 1 100 ? -12.862 2.132 9.299 1.00 94.38 100 PHE A O 1
ATOM 786 N N . GLU A 1 101 ? -13.770 3.902 10.348 1.00 95.19 101 GLU A N 1
ATOM 787 C CA . GLU A 1 101 ? -13.642 4.818 9.210 1.00 95.19 101 GLU A CA 1
ATOM 788 C C . GLU A 1 101 ? -12.173 5.087 8.861 1.00 95.19 101 GLU A C 1
ATOM 790 O O . GLU A 1 101 ? -11.797 5.041 7.690 1.00 95.19 101 GLU A O 1
ATOM 795 N N . ILE A 1 102 ? -11.319 5.295 9.870 1.00 96.06 102 ILE A N 1
ATOM 796 C CA . ILE A 1 102 ? -9.875 5.479 9.672 1.00 96.06 102 ILE A CA 1
ATOM 797 C C . ILE A 1 102 ? -9.264 4.244 9.003 1.00 96.06 102 ILE A C 1
ATOM 799 O O . ILE A 1 102 ? -8.556 4.379 8.006 1.00 96.06 102 ILE A O 1
ATOM 803 N N . VAL A 1 103 ? -9.542 3.040 9.514 1.00 96.50 103 VAL A N 1
ATOM 804 C CA . VAL A 1 103 ? -9.018 1.788 8.942 1.00 96.50 103 VAL A CA 1
ATOM 805 C C . VAL A 1 103 ? -9.510 1.588 7.508 1.00 96.50 103 VAL A C 1
ATOM 807 O O . VAL A 1 103 ? -8.724 1.189 6.646 1.00 96.50 103 VAL A O 1
ATOM 810 N N . GLN A 1 104 ? -10.770 1.919 7.224 1.00 95.50 104 GLN A N 1
ATOM 811 C CA . GLN A 1 104 ? -11.323 1.859 5.873 1.00 95.50 104 GLN A CA 1
ATOM 812 C C . GLN A 1 104 ? -10.631 2.856 4.926 1.00 95.50 104 GLN A C 1
ATOM 814 O O . GLN A 1 104 ? -10.204 2.473 3.837 1.00 95.50 104 GLN A O 1
ATOM 819 N N . GLY A 1 105 ? -10.423 4.103 5.357 1.00 97.19 105 GLY A N 1
ATOM 820 C CA . GLY A 1 105 ? -9.694 5.105 4.576 1.00 97.19 105 GLY A CA 1
ATOM 821 C C . GLY A 1 105 ? -8.233 4.715 4.320 1.00 97.19 105 GLY A C 1
ATOM 822 O O . GLY A 1 105 ? -7.734 4.864 3.204 1.00 97.19 105 GLY A O 1
ATOM 823 N N . LEU A 1 106 ? -7.543 4.150 5.318 1.00 97.56 106 LEU A N 1
ATOM 824 C CA . LEU A 1 106 ? -6.177 3.634 5.157 1.00 97.56 106 LEU A CA 1
ATOM 825 C C . LEU A 1 106 ? -6.107 2.484 4.144 1.00 97.56 106 LEU A C 1
ATOM 827 O O . LEU A 1 106 ? -5.157 2.420 3.360 1.00 97.56 106 LEU A O 1
ATOM 831 N N . LEU A 1 107 ? -7.110 1.604 4.134 1.00 96.12 107 LEU A N 1
ATOM 832 C CA . LEU A 1 107 ? -7.218 0.506 3.177 1.00 96.12 107 LEU A CA 1
ATOM 833 C C . LEU A 1 107 ? -7.434 1.018 1.745 1.00 96.12 107 LEU A C 1
ATOM 835 O O . LEU A 1 107 ? -6.810 0.529 0.804 1.00 96.12 107 LEU A O 1
ATOM 839 N N . GLU A 1 108 ? -8.282 2.025 1.563 1.00 97.62 108 GLU A N 1
ATOM 840 C CA . GLU A 1 108 ? -8.510 2.652 0.257 1.00 97.62 108 GLU A CA 1
ATOM 841 C C . GLU A 1 108 ? -7.249 3.339 -0.275 1.00 97.62 108 GLU A C 1
ATOM 843 O O . GLU A 1 108 ? -6.882 3.151 -1.439 1.00 97.62 108 GLU A O 1
ATOM 848 N N . ILE A 1 109 ? -6.540 4.075 0.590 1.00 97.94 109 ILE A N 1
ATOM 849 C CA . ILE A 1 109 ? -5.245 4.688 0.263 1.00 97.94 109 ILE A CA 1
ATOM 850 C C . ILE A 1 109 ? -4.229 3.613 -0.143 1.00 97.94 109 ILE A C 1
ATOM 852 O O . ILE A 1 109 ? -3.516 3.793 -1.136 1.00 97.94 109 ILE A O 1
ATOM 856 N N . GLN A 1 110 ? -4.170 2.492 0.583 1.00 97.38 110 GLN A N 1
ATOM 857 C CA . GLN A 1 110 ? -3.305 1.359 0.251 1.00 97.38 110 GLN A CA 1
ATOM 858 C C . GLN A 1 110 ? -3.627 0.804 -1.139 1.00 97.38 110 GLN A C 1
ATOM 860 O O . GLN A 1 110 ? -2.746 0.766 -1.997 1.00 97.38 110 GLN A O 1
ATOM 865 N N . HIS A 1 111 ? -4.886 0.449 -1.402 1.00 98.00 111 HIS A N 1
ATOM 866 C CA . HIS A 1 111 ? -5.298 -0.097 -2.696 1.00 98.00 111 HIS A CA 1
ATOM 867 C C . HIS A 1 111 ? -5.005 0.855 -3.859 1.00 98.00 111 HIS A C 1
ATOM 869 O O . HIS A 1 111 ? -4.538 0.421 -4.916 1.00 98.00 111 HIS A O 1
ATOM 875 N N . LEU A 1 112 ? -5.258 2.154 -3.683 1.00 98.38 112 LEU A N 1
ATOM 876 C CA . LEU A 1 112 ? -4.946 3.151 -4.703 1.00 98.38 112 LEU A CA 1
ATOM 877 C C . LEU A 1 112 ? -3.435 3.228 -4.965 1.00 98.38 112 LEU A C 1
ATOM 879 O O . LEU A 1 112 ? -3.014 3.255 -6.123 1.00 98.38 112 LEU A O 1
ATOM 883 N N . THR A 1 113 ? -2.625 3.223 -3.905 1.00 98.00 113 THR A N 1
ATOM 884 C CA . THR A 1 113 ? -1.158 3.260 -3.999 1.00 98.00 113 THR A CA 1
ATOM 885 C C . THR A 1 113 ? -0.622 2.024 -4.722 1.00 98.00 113 THR A C 1
ATOM 887 O O . THR A 1 113 ? 0.106 2.157 -5.704 1.00 98.00 113 THR A O 1
ATOM 890 N N . GLU A 1 114 ? -1.047 0.827 -4.316 1.00 98.00 114 GLU A N 1
ATOM 891 C CA . GLU A 1 114 ? -0.661 -0.439 -4.950 1.00 98.00 114 GLU A CA 1
ATOM 892 C C . GLU A 1 114 ? -1.042 -0.466 -6.435 1.00 98.00 114 GLU A C 1
ATOM 894 O O . GLU A 1 114 ? -0.224 -0.812 -7.292 1.00 98.00 114 GLU A O 1
ATOM 899 N N . LYS A 1 115 ? -2.265 -0.033 -6.771 1.00 98.44 115 LYS A N 1
ATOM 900 C CA . LYS A 1 115 ? -2.732 0.048 -8.160 1.00 98.44 115 LYS A CA 1
ATOM 901 C C . LYS A 1 115 ? -1.887 1.016 -8.987 1.00 98.44 115 LYS A C 1
ATOM 903 O O . LYS A 1 115 ? -1.579 0.716 -10.145 1.00 98.44 115 LYS A O 1
ATOM 908 N N . ASN A 1 116 ? -1.509 2.155 -8.414 1.00 98.38 116 ASN A N 1
ATOM 909 C CA . ASN A 1 116 ? -0.674 3.151 -9.079 1.00 98.38 116 ASN A CA 1
ATOM 910 C C . ASN A 1 116 ? 0.743 2.620 -9.323 1.00 98.38 116 ASN A C 1
ATOM 912 O O . ASN A 1 116 ? 1.206 2.661 -10.462 1.00 98.38 116 ASN A O 1
ATOM 916 N N . LEU A 1 117 ? 1.396 2.060 -8.301 1.00 98.38 117 LEU A N 1
ATOM 917 C CA . LEU A 1 117 ? 2.732 1.460 -8.403 1.00 98.38 117 LEU A CA 1
ATOM 918 C C . LEU A 1 117 ? 2.767 0.328 -9.433 1.00 98.38 117 LEU A C 1
ATOM 920 O O . LEU A 1 117 ? 3.646 0.270 -10.294 1.00 98.38 117 LEU A O 1
ATOM 924 N N . TYR A 1 118 ? 1.758 -0.540 -9.404 1.00 98.25 118 TYR A N 1
ATOM 925 C CA . TYR A 1 118 ? 1.624 -1.620 -10.370 1.00 98.25 118 TYR A CA 1
ATOM 926 C C . TYR A 1 118 ? 1.432 -1.108 -11.806 1.00 98.25 118 TYR A C 1
ATOM 928 O O . TYR A 1 118 ? 2.025 -1.642 -12.748 1.00 98.25 118 TYR A O 1
ATOM 936 N N . SER A 1 119 ? 0.631 -0.055 -11.984 1.00 98.44 119 SER A N 1
ATOM 937 C CA . SER A 1 119 ? 0.407 0.562 -13.296 1.00 98.44 119 SER A CA 1
ATOM 938 C C . SER A 1 119 ? 1.683 1.212 -13.835 1.00 98.44 119 SER A C 1
ATOM 940 O O . SER A 1 119 ? 2.014 0.995 -14.999 1.00 98.44 119 SER A O 1
ATOM 942 N N . GLN A 1 120 ? 2.439 1.915 -12.984 1.00 98.19 120 GLN A N 1
ATOM 943 C CA . GLN A 1 120 ? 3.752 2.476 -13.327 1.00 98.19 120 GLN A CA 1
ATOM 944 C C . GLN A 1 120 ? 4.727 1.374 -13.762 1.00 98.19 120 GLN A C 1
ATOM 946 O O . GLN A 1 120 ? 5.322 1.462 -14.837 1.00 98.19 120 GLN A O 1
ATOM 951 N N . ARG A 1 121 ? 4.809 0.276 -12.996 1.00 98.25 121 ARG A N 1
ATOM 952 C CA . ARG A 1 121 ? 5.639 -0.885 -13.348 1.00 98.25 121 ARG A CA 1
ATOM 953 C C . ARG A 1 121 ? 5.278 -1.497 -14.685 1.00 98.25 121 ARG A C 1
ATOM 955 O O . ARG A 1 121 ? 6.145 -1.804 -15.504 1.00 98.25 121 ARG A O 1
ATOM 962 N N . ARG A 1 122 ? 3.985 -1.672 -14.923 1.00 98.25 122 ARG A N 1
ATOM 963 C CA . ARG A 1 122 ? 3.482 -2.216 -16.181 1.00 98.25 122 ARG A CA 1
ATOM 964 C C . ARG A 1 122 ? 3.794 -1.294 -17.363 1.00 98.25 122 ARG A C 1
ATOM 966 O O . ARG A 1 122 ? 4.137 -1.801 -18.432 1.00 98.25 122 ARG A O 1
ATOM 973 N N . GLN A 1 123 ? 3.677 0.020 -17.176 1.00 98.38 123 GLN A N 1
ATOM 974 C CA . GLN A 1 123 ? 3.988 1.013 -18.199 1.00 98.38 123 GLN A CA 1
ATOM 975 C C . GLN A 1 123 ? 5.470 0.964 -18.583 1.00 98.38 123 GLN A C 1
ATOM 977 O O . GLN A 1 123 ? 5.756 0.791 -19.767 1.00 98.38 123 GLN A O 1
ATOM 982 N N . LEU A 1 124 ? 6.387 0.979 -17.607 1.00 98.31 124 LEU A N 1
ATOM 983 C CA . LEU A 1 124 ? 7.829 0.892 -17.871 1.00 98.31 124 LEU A CA 1
ATOM 984 C C . LEU A 1 124 ? 8.175 -0.364 -18.689 1.00 98.31 124 LEU A C 1
ATOM 986 O O . LEU A 1 124 ? 8.857 -0.298 -19.710 1.00 98.31 124 LEU A O 1
ATOM 990 N N . HIS A 1 125 ? 7.621 -1.522 -18.313 1.00 97.94 125 HIS A N 1
ATOM 991 C CA . HIS A 1 125 ? 7.812 -2.751 -19.088 1.00 97.94 125 HIS A CA 1
ATOM 992 C C . HIS A 1 125 ? 7.264 -2.659 -20.518 1.00 97.94 125 HIS A C 1
ATOM 994 O O . HIS A 1 125 ? 7.804 -3.288 -21.430 1.00 97.94 125 HIS A O 1
ATOM 1000 N N . SER A 1 126 ? 6.172 -1.925 -20.729 1.00 98.25 126 SER A N 1
ATOM 1001 C CA . SER A 1 126 ? 5.619 -1.708 -22.065 1.00 98.25 126 SER A CA 1
ATOM 1002 C C . SER A 1 126 ? 6.528 -0.823 -22.914 1.00 98.25 126 SER A C 1
ATOM 1004 O O . SER A 1 126 ? 6.775 -1.154 -24.073 1.00 98.25 126 SER A O 1
ATOM 1006 N N . GLU A 1 127 ? 7.064 0.247 -22.331 1.00 98.19 127 GLU A N 1
ATOM 1007 C CA . GLU A 1 127 ? 8.022 1.153 -22.971 1.00 98.19 127 GLU A CA 1
ATOM 1008 C C . GLU A 1 127 ? 9.304 0.404 -23.358 1.00 98.19 127 GLU A C 1
ATOM 1010 O O . GLU A 1 127 ? 9.720 0.448 -24.514 1.00 98.19 127 GLU A O 1
ATOM 1015 N N . HIS A 1 128 ? 9.860 -0.410 -22.454 1.00 98.12 128 HIS A N 1
ATOM 1016 C CA . HIS A 1 128 ? 11.018 -1.269 -22.737 1.00 98.12 128 HIS A CA 1
ATOM 1017 C C . HIS A 1 128 ? 10.776 -2.245 -23.891 1.00 98.12 128 HIS A C 1
ATOM 1019 O O . HIS A 1 128 ? 11.666 -2.463 -24.715 1.00 98.12 128 HIS A O 1
ATOM 1025 N N . ARG A 1 129 ? 9.578 -2.838 -23.978 1.00 97.69 129 ARG A N 1
ATOM 1026 C CA . ARG A 1 129 ? 9.215 -3.703 -25.113 1.00 97.69 129 ARG A CA 1
ATOM 1027 C C . ARG A 1 129 ? 9.164 -2.920 -26.423 1.00 97.69 129 ARG A C 1
ATOM 1029 O O . ARG A 1 129 ? 9.684 -3.419 -27.418 1.00 97.69 129 ARG A O 1
ATOM 1036 N N . GLY A 1 130 ? 8.579 -1.722 -26.415 1.00 97.75 130 GLY A N 1
ATOM 1037 C CA . GLY A 1 130 ? 8.532 -0.841 -27.584 1.00 97.75 130 GLY A CA 1
ATOM 1038 C C . GLY A 1 130 ? 9.930 -0.453 -28.067 1.00 97.75 130 GLY A C 1
ATOM 1039 O O . GLY A 1 130 ? 10.258 -0.669 -29.230 1.00 97.75 130 GLY A O 1
ATOM 1040 N N . LEU A 1 131 ? 10.793 -0.006 -27.151 1.00 96.69 131 LEU A N 1
ATOM 1041 C CA . LEU A 1 131 ? 12.180 0.364 -27.448 1.00 96.69 131 LEU A CA 1
ATOM 1042 C C . LEU A 1 131 ? 12.981 -0.797 -28.053 1.00 96.69 131 LEU A C 1
ATOM 1044 O O . LEU A 1 131 ? 13.683 -0.615 -29.047 1.00 96.69 131 LEU A O 1
ATOM 1048 N N . LYS A 1 132 ? 12.847 -2.013 -27.504 1.00 96.75 132 LYS A N 1
ATOM 1049 C CA . LYS A 1 132 ? 13.503 -3.206 -28.066 1.00 96.75 132 LYS A CA 1
ATOM 1050 C C . LYS A 1 132 ? 13.020 -3.517 -29.484 1.00 96.75 132 LYS A C 1
ATOM 1052 O O . LYS A 1 132 ? 13.829 -3.880 -30.337 1.00 96.75 132 LYS A O 1
ATOM 1057 N N . GLN A 1 133 ? 11.718 -3.394 -29.741 1.00 97.12 133 GLN A N 1
ATOM 1058 C CA . GLN A 1 133 ? 11.145 -3.631 -31.070 1.00 97.12 133 GLN A CA 1
ATOM 1059 C C . GLN A 1 133 ? 11.635 -2.598 -32.087 1.00 97.12 133 GLN A C 1
ATOM 1061 O O . GLN A 1 133 ? 12.032 -2.973 -33.191 1.00 97.12 133 GLN A O 1
ATOM 1066 N N . GLU A 1 134 ? 11.660 -1.322 -31.707 1.00 97.31 134 GLU A N 1
ATOM 1067 C CA . GLU A 1 134 ? 12.153 -0.235 -32.551 1.00 97.31 134 GLU A CA 1
ATOM 1068 C C . GLU A 1 134 ? 13.643 -0.400 -32.870 1.00 97.31 134 GLU A C 1
ATOM 1070 O O . GLU A 1 134 ? 14.039 -0.325 -34.036 1.00 97.31 134 GLU A O 1
ATOM 1075 N N . LEU A 1 135 ? 14.467 -0.714 -31.864 1.00 96.88 135 LEU A N 1
ATOM 1076 C CA . LEU A 1 135 ? 15.892 -0.966 -32.065 1.00 96.88 135 LEU A CA 1
ATOM 1077 C C . LEU A 1 135 ? 16.121 -2.138 -33.025 1.00 96.88 135 LEU A C 1
ATOM 1079 O O . LEU A 1 135 ? 16.901 -2.026 -33.972 1.00 96.88 135 LEU A O 1
ATOM 1083 N N . PHE A 1 136 ? 15.401 -3.243 -32.823 1.00 96.31 136 PHE A N 1
ATOM 1084 C CA . PHE A 1 136 ? 15.492 -4.411 -33.694 1.00 96.31 136 PHE A CA 1
ATOM 1085 C C . PHE A 1 136 ? 15.082 -4.090 -35.137 1.00 96.31 136 PHE A C 1
ATOM 1087 O O . PHE A 1 136 ? 15.734 -4.537 -36.085 1.00 96.31 136 PHE A O 1
ATOM 1094 N N . HIS A 1 137 ? 14.027 -3.294 -35.320 1.00 96.69 137 HIS A N 1
ATOM 1095 C CA . HIS A 1 137 ? 13.591 -2.851 -36.640 1.00 96.69 137 HIS A CA 1
ATOM 1096 C C . HIS A 1 137 ? 14.676 -2.021 -37.336 1.00 96.69 137 HIS A C 1
ATOM 1098 O O . HIS A 1 137 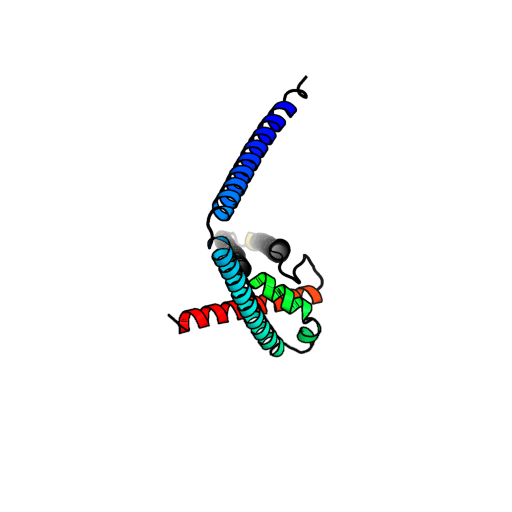? 15.105 -2.385 -38.433 1.00 96.69 137 HIS A O 1
ATOM 1104 N N . ARG A 1 138 ? 15.220 -1.007 -36.650 1.00 96.44 138 ARG A N 1
ATOM 1105 C CA . ARG A 1 138 ? 16.326 -0.174 -37.152 1.00 96.44 138 ARG A CA 1
ATOM 1106 C C . ARG A 1 138 ? 17.558 -1.002 -37.509 1.00 96.44 138 ARG A C 1
ATOM 1108 O O . ARG A 1 138 ? 18.196 -0.772 -38.537 1.00 96.44 138 ARG A O 1
ATOM 1115 N N . HIS A 1 139 ? 17.902 -1.991 -36.681 1.00 95.88 139 HIS A N 1
ATOM 1116 C CA . HIS A 1 139 ? 19.019 -2.897 -36.954 1.00 95.88 139 HIS A CA 1
ATOM 1117 C C . HIS A 1 139 ? 18.795 -3.705 -38.230 1.00 95.88 139 HIS A C 1
ATOM 1119 O O . HIS A 1 139 ? 19.706 -3.813 -39.056 1.00 95.88 139 HIS A O 1
ATOM 1125 N N . LYS A 1 140 ? 17.583 -4.236 -38.413 1.00 94.50 140 LYS A N 1
ATOM 1126 C CA . LYS A 1 140 ? 17.201 -5.018 -39.591 1.00 94.50 140 LYS A CA 1
ATOM 1127 C C . LYS A 1 140 ? 17.230 -4.178 -40.870 1.00 94.50 140 LYS A C 1
ATOM 1129 O O . LYS A 1 140 ? 17.732 -4.657 -41.885 1.00 94.50 140 LYS A O 1
ATOM 1134 N N . GLU A 1 141 ? 16.728 -2.948 -40.832 1.00 95.31 141 GLU A N 1
ATOM 1135 C CA . GLU A 1 141 ? 16.770 -2.016 -41.968 1.00 95.31 141 GLU A CA 1
ATOM 1136 C C . GLU A 1 141 ? 18.212 -1.652 -42.345 1.00 95.31 141 GLU A C 1
ATOM 1138 O O . GLU A 1 141 ? 18.603 -1.754 -43.509 1.00 95.31 141 GLU A O 1
ATOM 1143 N N . ALA A 1 142 ? 19.046 -1.325 -41.354 1.00 93.31 142 ALA A N 1
ATOM 1144 C CA . ALA A 1 142 ? 20.451 -0.999 -41.584 1.00 93.31 142 ALA A CA 1
ATOM 1145 C C . ALA A 1 142 ? 21.237 -2.171 -42.198 1.00 93.31 142 ALA A C 1
ATOM 1147 O O . ALA A 1 142 ? 22.109 -1.955 -43.040 1.00 93.31 142 ALA A O 1
ATOM 1148 N N . GLN A 1 143 ? 20.923 -3.415 -41.814 1.00 92.81 143 GLN A N 1
ATOM 1149 C CA . GLN A 1 143 ? 21.544 -4.605 -42.404 1.00 92.81 143 GLN A CA 1
ATOM 1150 C C . GLN A 1 143 ? 21.153 -4.809 -43.874 1.00 92.81 143 GLN A C 1
ATOM 1152 O O . GLN A 1 143 ? 22.003 -5.228 -44.658 1.00 92.81 143 GLN A O 1
ATOM 1157 N N . GLN A 1 144 ? 19.909 -4.501 -44.259 1.00 91.19 144 GLN A N 1
ATOM 1158 C CA . GLN A 1 144 ? 19.433 -4.662 -45.642 1.00 91.19 144 GLN A CA 1
ATOM 1159 C C . GLN A 1 144 ? 20.144 -3.721 -46.620 1.00 91.19 144 GLN A C 1
ATOM 1161 O O . GLN A 1 144 ? 20.428 -4.107 -47.751 1.00 91.19 144 GLN A O 1
ATOM 1166 N N . CYS A 1 145 ? 20.476 -2.509 -46.178 1.00 89.00 145 CYS A N 1
ATOM 1167 C CA . CYS A 1 145 ? 21.138 -1.501 -47.008 1.00 89.00 145 CYS A CA 1
ATOM 1168 C C . CYS A 1 145 ? 22.680 -1.582 -46.964 1.00 89.00 145 CYS A C 1
ATOM 1170 O O . CYS A 1 145 ? 23.362 -0.788 -47.617 1.00 89.00 145 CYS A O 1
ATOM 1172 N N . CYS A 1 146 ? 23.260 -2.506 -46.187 1.00 88.88 146 CYS A N 1
ATOM 1173 C CA . CYS A 1 146 ? 24.704 -2.579 -45.960 1.00 88.88 146 CYS A CA 1
ATOM 1174 C C . CYS A 1 146 ? 25.432 -3.422 -47.022 1.00 88.88 146 CYS A C 1
ATOM 1176 O O . CYS A 1 146 ? 24.965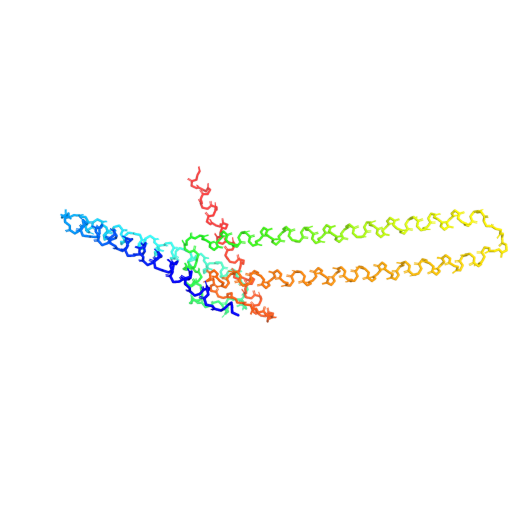 -4.479 -47.443 1.00 88.88 146 CYS A O 1
ATOM 1178 N N . ARG A 1 147 ? 26.643 -3.002 -47.415 1.00 91.00 147 ARG A N 1
ATOM 1179 C CA . ARG A 1 147 ? 27.512 -3.809 -48.290 1.00 91.00 147 ARG A CA 1
ATOM 1180 C C . ARG A 1 147 ? 28.032 -5.056 -47.550 1.00 91.00 147 ARG A C 1
ATOM 1182 O O . ARG A 1 147 ? 28.457 -4.917 -46.401 1.00 91.00 147 ARG A O 1
ATOM 1189 N N . PRO A 1 148 ? 28.154 -6.229 -48.210 1.00 86.81 148 PRO A N 1
ATOM 1190 C CA . PRO A 1 148 ? 28.541 -7.489 -47.562 1.00 86.81 148 PRO A CA 1
ATOM 1191 C C . PRO A 1 148 ? 29.832 -7.431 -46.734 1.00 86.81 148 PRO A C 1
ATOM 1193 O O . PRO A 1 148 ? 29.883 -8.001 -45.649 1.00 86.81 148 PRO A O 1
ATOM 1196 N N . HIS A 1 149 ? 30.855 -6.696 -47.188 1.00 89.88 149 HIS A N 1
ATOM 1197 C CA . HIS A 1 149 ? 32.130 -6.613 -46.462 1.00 89.88 149 HIS A CA 1
ATOM 1198 C C . HIS A 1 149 ? 32.052 -5.818 -45.142 1.00 89.88 149 HIS A C 1
ATOM 1200 O O . HIS A 1 149 ? 32.857 -6.044 -44.247 1.00 89.88 149 HIS A O 1
ATOM 1206 N N . ASN A 1 150 ? 31.067 -4.918 -44.997 1.00 92.19 150 ASN A N 1
ATOM 1207 C CA . ASN A 1 150 ? 30.880 -4.090 -43.795 1.00 92.19 150 ASN A CA 1
ATOM 1208 C C . ASN A 1 150 ? 29.942 -4.755 -42.787 1.00 92.19 150 ASN A C 1
ATOM 1210 O O . ASN A 1 150 ? 29.864 -4.339 -41.631 1.00 92.19 150 ASN A O 1
ATOM 1214 N N . LEU A 1 151 ? 29.226 -5.791 -43.222 1.00 92.44 151 LEU A N 1
ATOM 1215 C CA . LEU A 1 151 ? 28.204 -6.462 -42.441 1.00 92.44 151 LEU A CA 1
ATOM 1216 C C . LEU A 1 151 ? 28.730 -7.044 -41.114 1.00 92.44 151 LEU A C 1
ATOM 1218 O O . LEU A 1 151 ? 28.024 -6.903 -40.116 1.00 92.44 151 LEU A O 1
ATOM 1222 N N . PRO A 1 152 ? 29.943 -7.634 -41.029 1.00 92.69 152 PRO A N 1
ATOM 1223 C CA . PRO A 1 152 ? 30.479 -8.110 -39.752 1.00 92.69 152 PRO A CA 1
ATOM 1224 C C . PRO A 1 152 ? 30.701 -6.979 -38.741 1.00 92.69 152 PRO A C 1
ATOM 1226 O O . PRO A 1 152 ? 30.318 -7.107 -37.580 1.00 92.69 152 PRO A O 1
ATOM 1229 N N . LEU A 1 153 ? 31.261 -5.849 -39.190 1.00 94.62 153 LEU A N 1
ATOM 1230 C CA . LEU A 1 153 ? 31.500 -4.680 -38.339 1.00 94.62 153 LEU A CA 1
ATOM 1231 C C . LEU A 1 153 ? 30.183 -4.055 -37.869 1.00 94.62 153 LEU A C 1
ATOM 1233 O O . LEU A 1 153 ? 30.043 -3.728 -36.690 1.00 94.62 153 LEU A O 1
ATOM 1237 N N . LEU A 1 154 ? 29.199 -3.943 -38.768 1.00 95.06 154 LEU A N 1
ATOM 1238 C CA . LEU A 1 154 ? 27.863 -3.452 -38.436 1.00 95.06 154 LEU A CA 1
ATOM 1239 C C . LEU A 1 154 ? 27.176 -4.355 -37.405 1.00 95.06 154 LEU A C 1
ATOM 1241 O O . LEU A 1 154 ? 26.674 -3.855 -36.405 1.00 95.06 154 LEU A O 1
ATOM 1245 N N . ARG A 1 155 ? 27.196 -5.679 -37.603 1.00 93.62 155 ARG A N 1
ATOM 1246 C CA . ARG A 1 155 ? 26.619 -6.639 -36.647 1.00 93.62 155 ARG A CA 1
ATOM 1247 C C . ARG A 1 155 ? 27.287 -6.548 -35.277 1.00 93.62 155 ARG A C 1
ATOM 1249 O O . ARG A 1 155 ? 26.591 -6.551 -34.271 1.00 93.62 155 ARG A O 1
ATOM 1256 N N . ALA A 1 156 ? 28.611 -6.400 -35.226 1.00 95.62 156 ALA A N 1
ATOM 1257 C CA . ALA A 1 156 ? 29.331 -6.211 -33.968 1.00 95.62 156 ALA A CA 1
ATOM 1258 C C . ALA A 1 156 ? 28.986 -4.880 -33.270 1.00 95.62 156 ALA A C 1
ATOM 1260 O O . ALA A 1 156 ? 29.010 -4.795 -32.044 1.00 95.62 156 ALA A O 1
ATOM 1261 N N . ALA A 1 157 ? 28.676 -3.818 -34.021 1.00 95.75 157 ALA A N 1
ATOM 1262 C CA . ALA A 1 157 ? 28.180 -2.565 -33.451 1.00 95.75 157 ALA A CA 1
ATOM 1263 C C . ALA A 1 157 ? 26.745 -2.708 -32.914 1.00 95.75 157 ALA A C 1
ATOM 1265 O O . ALA A 1 157 ? 26.482 -2.323 -31.780 1.00 95.75 157 ALA A O 1
ATOM 1266 N N . GLN A 1 158 ? 25.853 -3.328 -33.689 1.00 96.00 158 GLN A N 1
ATOM 1267 C CA . GLN A 1 158 ? 24.460 -3.581 -33.307 1.00 96.00 158 GLN A CA 1
ATOM 1268 C C . GLN A 1 158 ? 24.346 -4.483 -32.075 1.00 96.00 158 GLN A C 1
ATOM 1270 O O . GLN A 1 158 ? 23.543 -4.214 -31.188 1.00 96.00 158 GLN A O 1
ATOM 1275 N N . GLN A 1 159 ? 25.192 -5.511 -31.980 1.00 95.75 159 GLN A N 1
ATOM 1276 C CA . GLN A 1 159 ? 25.249 -6.387 -30.813 1.00 95.75 159 GLN A CA 1
ATOM 1277 C C . GLN A 1 159 ? 25.617 -5.607 -29.543 1.00 95.75 159 GLN A C 1
ATOM 1279 O O . GLN A 1 159 ? 24.939 -5.733 -28.528 1.00 95.75 159 GLN A O 1
ATOM 1284 N N . ARG A 1 160 ? 26.632 -4.736 -29.618 1.00 96.94 160 ARG A N 1
ATOM 1285 C CA . ARG A 1 160 ? 27.016 -3.864 -28.495 1.00 96.94 160 ARG A CA 1
ATOM 1286 C C . ARG A 1 160 ? 25.906 -2.887 -28.110 1.00 96.94 160 ARG A C 1
ATOM 1288 O O . ARG A 1 160 ? 25.691 -2.650 -26.928 1.00 96.94 160 ARG A O 1
ATOM 1295 N N . GLU A 1 161 ? 25.198 -2.329 -29.090 1.00 97.19 161 GLU A N 1
ATOM 1296 C CA . GLU A 1 161 ? 24.056 -1.438 -28.842 1.00 97.19 161 GLU A CA 1
ATOM 1297 C C . GLU A 1 161 ? 22.902 -2.180 -28.148 1.00 97.19 161 GLU A C 1
ATOM 1299 O O . GLU A 1 161 ? 22.321 -1.664 -27.196 1.00 97.19 161 GLU A O 1
ATOM 1304 N N . MET A 1 162 ? 22.613 -3.416 -28.569 1.00 96.06 162 MET A N 1
ATOM 1305 C CA . MET A 1 162 ? 21.612 -4.268 -27.926 1.00 96.06 162 MET A CA 1
ATOM 1306 C C . MET A 1 162 ? 22.004 -4.601 -26.483 1.00 96.06 162 MET A C 1
ATOM 1308 O O . MET A 1 162 ? 21.186 -4.448 -25.582 1.00 96.06 162 MET A O 1
ATOM 1312 N N . GLU A 1 163 ? 23.256 -4.995 -26.243 1.00 97.38 163 GLU A N 1
ATOM 1313 C CA . GLU A 1 163 ? 23.770 -5.276 -24.897 1.00 97.38 163 GLU A CA 1
ATOM 1314 C C . GLU A 1 163 ? 23.685 -4.051 -23.979 1.00 97.38 163 GLU A C 1
ATOM 1316 O O . GLU A 1 163 ? 23.228 -4.171 -22.842 1.00 97.38 163 GLU A O 1
ATOM 1321 N N . ALA A 1 164 ? 24.057 -2.868 -24.475 1.00 97.75 164 ALA A N 1
ATOM 1322 C CA . ALA A 1 164 ? 23.949 -1.619 -23.725 1.00 97.75 164 ALA A CA 1
ATOM 1323 C C . ALA A 1 164 ? 22.487 -1.276 -23.388 1.00 97.75 164 ALA A C 1
ATOM 1325 O O . ALA A 1 164 ? 22.179 -0.955 -22.239 1.00 97.75 164 ALA A O 1
ATOM 1326 N N . MET A 1 165 ? 21.567 -1.411 -24.353 1.00 97.31 165 MET A N 1
ATOM 1327 C CA . MET A 1 165 ? 20.133 -1.221 -24.110 1.00 97.31 165 MET A CA 1
ATOM 1328 C C . MET A 1 165 ? 19.610 -2.210 -23.061 1.00 97.31 165 MET A C 1
ATOM 1330 O O . MET A 1 165 ? 18.839 -1.835 -22.180 1.00 97.31 165 MET A O 1
ATOM 1334 N N . GLU A 1 166 ? 20.010 -3.480 -23.128 1.00 96.88 166 GLU A N 1
ATOM 1335 C CA . GLU A 1 166 ? 19.582 -4.472 -22.145 1.00 96.88 166 GLU A CA 1
ATOM 1336 C C . GLU A 1 166 ? 20.105 -4.188 -20.743 1.00 96.88 166 GLU A C 1
ATOM 1338 O O . GLU A 1 166 ? 19.377 -4.414 -19.776 1.00 96.88 166 GLU A O 1
ATOM 1343 N N . GLN A 1 167 ? 21.337 -3.697 -20.622 1.00 98.12 167 GLN A N 1
ATOM 1344 C CA . GLN A 1 167 ? 21.886 -3.258 -19.342 1.00 98.12 167 GLN A CA 1
ATOM 1345 C C . GLN A 1 167 ? 21.082 -2.086 -18.775 1.00 98.12 167 GLN A C 1
ATOM 1347 O O . GLN A 1 167 ? 20.674 -2.148 -17.617 1.00 98.12 167 GLN A O 1
ATOM 1352 N N . GLN A 1 168 ? 20.771 -1.078 -19.595 1.00 97.94 168 GLN A N 1
ATOM 1353 C CA . GLN A 1 168 ? 19.955 0.062 -19.172 1.00 97.94 168 GLN A CA 1
ATOM 1354 C C . GLN A 1 168 ? 18.551 -0.373 -18.723 1.00 97.94 168 GLN A C 1
ATOM 1356 O O . GLN A 1 168 ? 18.095 0.020 -17.654 1.00 97.94 168 GLN A O 1
ATOM 1361 N N . ILE A 1 169 ? 17.888 -1.246 -19.487 1.00 98.12 169 ILE A N 1
ATOM 1362 C CA . ILE A 1 169 ? 16.563 -1.783 -19.143 1.00 98.12 169 ILE A CA 1
ATOM 1363 C C . ILE A 1 169 ? 16.586 -2.511 -17.792 1.00 98.12 169 ILE A C 1
ATOM 1365 O O . ILE A 1 169 ? 15.667 -2.347 -16.989 1.00 98.12 169 ILE A O 1
ATOM 1369 N N . ARG A 1 170 ? 17.621 -3.321 -17.530 1.00 97.94 170 ARG A N 1
ATOM 1370 C CA . ARG A 1 170 ? 17.775 -4.024 -16.245 1.00 97.94 170 ARG A CA 1
ATOM 1371 C C . ARG A 1 170 ? 17.977 -3.043 -15.093 1.00 97.94 170 ARG A C 1
ATOM 1373 O O . ARG A 1 170 ? 17.386 -3.235 -14.035 1.00 97.94 170 ARG A O 1
ATOM 1380 N N . GLU A 1 171 ? 18.784 -2.008 -15.302 1.00 98.31 171 GLU A N 1
ATOM 1381 C CA . GLU A 1 171 ? 19.039 -0.973 -14.302 1.00 98.31 171 GLU A CA 1
ATOM 1382 C C . GLU A 1 171 ? 17.755 -0.209 -13.959 1.00 98.31 171 GLU A C 1
ATOM 1384 O O . GLU A 1 171 ? 17.385 -0.119 -12.792 1.00 98.31 171 GLU A O 1
ATOM 1389 N N . GLU A 1 172 ? 17.018 0.258 -14.967 1.00 98.12 172 GLU A N 1
ATOM 1390 C CA . GLU A 1 172 ? 15.751 0.970 -14.776 1.00 98.12 172 GLU A CA 1
ATOM 1391 C C . GLU A 1 172 ? 14.704 0.106 -14.060 1.00 98.12 172 GLU A C 1
ATOM 1393 O O . GLU A 1 172 ? 14.007 0.589 -13.166 1.00 98.12 172 GLU A O 1
ATOM 1398 N N . GLN A 1 173 ? 14.620 -1.187 -14.396 1.00 97.69 173 GLN A N 1
ATOM 1399 C CA . GLN A 1 173 ? 13.746 -2.127 -13.688 1.00 97.69 173 GLN A CA 1
ATOM 1400 C C . GLN A 1 173 ? 14.152 -2.291 -12.224 1.00 97.69 173 GLN A C 1
ATOM 1402 O O . GLN A 1 173 ? 13.282 -2.270 -11.356 1.00 97.69 173 GLN A O 1
ATOM 1407 N N . ARG A 1 174 ? 15.456 -2.405 -11.935 1.00 98.31 174 ARG A N 1
ATOM 1408 C CA . ARG A 1 174 ? 15.951 -2.503 -10.556 1.00 98.31 174 ARG A CA 1
ATOM 1409 C C . ARG A 1 174 ? 15.606 -1.251 -9.754 1.00 98.31 174 ARG A C 1
ATOM 1411 O O . ARG A 1 174 ? 15.070 -1.369 -8.658 1.00 98.31 174 ARG A O 1
ATOM 1418 N N . MET A 1 175 ? 15.872 -0.071 -10.314 1.00 98.25 175 MET A N 1
ATOM 1419 C CA . MET A 1 175 ? 15.590 1.213 -9.665 1.00 98.25 175 MET A CA 1
ATOM 1420 C C . MET A 1 175 ? 14.098 1.387 -9.370 1.00 98.25 175 MET A C 1
ATOM 1422 O O . MET A 1 175 ? 13.719 1.894 -8.316 1.00 98.25 175 MET A O 1
ATOM 1426 N N . MET A 1 176 ? 13.235 0.951 -10.289 1.00 98.00 176 MET A N 1
ATOM 1427 C CA . MET A 1 176 ? 11.794 0.992 -10.077 1.00 98.00 176 MET A CA 1
ATOM 1428 C C . MET A 1 176 ? 11.331 0.002 -9.003 1.00 98.00 176 MET A C 1
ATOM 1430 O O . MET A 1 176 ? 10.498 0.366 -8.178 1.00 98.00 176 MET A O 1
ATOM 1434 N N . ASP A 1 177 ? 11.857 -1.223 -8.989 1.00 98.12 177 ASP A N 1
ATOM 1435 C CA . ASP A 1 177 ? 11.505 -2.222 -7.975 1.00 98.12 177 ASP A CA 1
ATOM 1436 C C . ASP A 1 177 ? 11.953 -1.780 -6.573 1.00 98.12 177 ASP A C 1
ATOM 1438 O O . ASP A 1 177 ? 11.184 -1.893 -5.620 1.00 98.12 177 ASP A O 1
ATOM 1442 N N . GLU A 1 178 ? 13.145 -1.192 -6.453 1.00 98.38 178 GLU A N 1
ATOM 1443 C CA . GLU A 1 178 ? 13.628 -0.585 -5.209 1.00 98.38 178 GLU A CA 1
ATOM 1444 C C . GLU A 1 178 ? 12.713 0.558 -4.750 1.00 98.38 178 GLU A C 1
ATOM 1446 O O . GLU A 1 178 ? 12.281 0.591 -3.597 1.00 98.38 178 GLU A O 1
ATOM 1451 N N . LYS A 1 179 ? 12.331 1.451 -5.672 1.00 98.06 179 LYS A N 1
ATOM 1452 C CA . LYS A 1 179 ? 11.378 2.529 -5.391 1.00 98.06 179 LYS A CA 1
ATOM 1453 C C . LYS A 1 179 ? 10.031 1.992 -4.891 1.00 98.06 179 LYS A C 1
ATOM 1455 O O . LYS A 1 179 ? 9.483 2.545 -3.943 1.00 98.06 179 LYS A O 1
ATOM 1460 N N . ILE A 1 180 ? 9.500 0.931 -5.506 1.00 98.38 180 ILE A N 1
ATOM 1461 C CA . ILE A 1 180 ? 8.232 0.310 -5.090 1.00 98.38 180 ILE A CA 1
ATOM 1462 C C . ILE A 1 180 ? 8.326 -0.181 -3.645 1.00 98.38 180 ILE A C 1
ATOM 1464 O O . ILE A 1 180 ? 7.428 0.107 -2.859 1.00 98.38 180 ILE A O 1
ATOM 1468 N N . VAL A 1 181 ? 9.400 -0.890 -3.286 1.00 98.12 181 VAL A N 1
ATOM 1469 C CA . VAL A 1 181 ? 9.590 -1.393 -1.915 1.00 98.12 181 VAL A CA 1
ATOM 1470 C C . VAL A 1 181 ? 9.650 -0.236 -0.918 1.00 98.12 181 VAL A C 1
ATOM 1472 O O . VAL A 1 181 ? 8.923 -0.256 0.069 1.00 98.12 181 VAL A O 1
ATOM 1475 N N . LEU A 1 182 ? 10.425 0.811 -1.214 1.00 98.06 182 LEU A N 1
ATOM 1476 C CA . LEU A 1 182 ? 10.538 1.982 -0.340 1.00 98.06 182 LEU A CA 1
ATOM 1477 C C . LEU A 1 182 ? 9.204 2.722 -0.159 1.00 98.06 182 LEU A C 1
ATOM 1479 O O . LEU A 1 182 ? 8.883 3.154 0.947 1.00 98.06 182 LEU A O 1
ATOM 1483 N N . GLU A 1 183 ? 8.410 2.868 -1.224 1.00 98.06 183 GLU A N 1
ATOM 1484 C CA . GLU A 1 183 ? 7.084 3.483 -1.119 1.00 98.06 183 GLU A CA 1
ATOM 1485 C C . GLU A 1 183 ? 6.119 2.629 -0.286 1.00 98.06 183 GLU A C 1
ATOM 1487 O O . GLU A 1 183 ? 5.357 3.181 0.510 1.00 98.06 183 GLU A O 1
ATOM 1492 N N . LEU A 1 184 ? 6.162 1.300 -0.421 1.00 97.62 184 LEU A N 1
ATOM 1493 C CA . LEU A 1 184 ? 5.346 0.392 0.390 1.00 97.62 184 LEU A CA 1
ATOM 1494 C C . LEU A 1 184 ? 5.760 0.418 1.867 1.00 97.62 184 LEU A C 1
ATOM 1496 O O . LEU A 1 184 ? 4.892 0.525 2.733 1.00 97.62 184 LEU A O 1
ATOM 1500 N N . ASP A 1 185 ? 7.060 0.410 2.162 1.00 97.12 185 ASP A N 1
ATOM 1501 C CA . ASP A 1 185 ? 7.571 0.521 3.532 1.00 97.12 185 ASP A CA 1
ATOM 1502 C C . ASP A 1 185 ? 7.150 1.848 4.175 1.00 97.12 185 ASP A C 1
ATOM 1504 O O . ASP A 1 185 ? 6.677 1.879 5.315 1.00 97.12 185 ASP A O 1
ATOM 1508 N N . GLN A 1 186 ? 7.224 2.953 3.424 1.00 97.81 186 GLN A N 1
ATOM 1509 C CA . GLN A 1 186 ? 6.735 4.244 3.900 1.00 97.81 186 GLN A CA 1
ATOM 1510 C C . GLN A 1 186 ? 5.229 4.205 4.196 1.00 97.81 186 GLN A C 1
ATOM 1512 O O . GLN A 1 186 ? 4.788 4.781 5.190 1.00 97.81 186 GLN A O 1
ATOM 1517 N N . LYS A 1 187 ? 4.426 3.499 3.387 1.00 97.38 187 LYS A N 1
ATOM 1518 C CA . LYS A 1 187 ? 2.986 3.345 3.651 1.00 97.38 187 LYS A CA 1
ATOM 1519 C C . LYS A 1 187 ? 2.707 2.577 4.937 1.00 97.38 187 LYS A C 1
ATOM 1521 O O . LYS A 1 187 ? 1.789 2.965 5.657 1.00 97.38 187 LYS A O 1
ATOM 1526 N N . VAL A 1 188 ? 3.500 1.555 5.261 1.00 97.19 188 VAL A N 1
ATOM 1527 C CA . VAL A 1 188 ? 3.387 0.843 6.546 1.00 97.19 188 VAL A CA 1
ATOM 1528 C C . VAL A 1 188 ? 3.647 1.799 7.712 1.00 97.19 188 VAL A C 1
ATOM 1530 O O . VAL A 1 188 ? 2.859 1.842 8.658 1.00 97.19 188 VAL A O 1
ATOM 1533 N N . ILE A 1 189 ? 4.692 2.627 7.623 1.00 97.62 189 ILE A N 1
ATOM 1534 C CA . ILE A 1 189 ? 5.016 3.628 8.653 1.00 97.62 189 ILE A CA 1
ATOM 1535 C C . ILE A 1 189 ? 3.886 4.661 8.795 1.00 97.62 189 ILE A C 1
ATOM 1537 O O . ILE A 1 189 ? 3.476 4.984 9.913 1.00 97.62 189 ILE A O 1
ATOM 1541 N N . ASP A 1 190 ? 3.353 5.163 7.677 1.00 97.75 190 ASP A N 1
ATOM 1542 C CA . ASP A 1 190 ? 2.244 6.124 7.661 1.00 97.75 190 ASP A CA 1
ATOM 1543 C C . ASP A 1 190 ? 0.989 5.541 8.339 1.00 97.75 190 ASP A C 1
ATOM 1545 O O . ASP A 1 190 ? 0.347 6.212 9.157 1.00 97.75 190 ASP A O 1
ATOM 1549 N N . GLN A 1 191 ? 0.646 4.286 8.024 1.00 97.62 191 GLN A N 1
ATOM 1550 C CA . GLN A 1 191 ? -0.480 3.562 8.622 1.00 97.62 191 GLN A CA 1
ATOM 1551 C C . GLN A 1 191 ? -0.286 3.376 10.131 1.00 97.62 191 GLN A C 1
ATOM 1553 O O . GLN A 1 191 ? -1.178 3.732 10.904 1.00 97.62 191 GLN A O 1
ATOM 1558 N N . GLN A 1 192 ? 0.887 2.897 10.563 1.00 97.75 192 GLN A N 1
ATOM 1559 C CA . GLN A 1 192 ? 1.230 2.748 11.982 1.00 97.75 192 GLN A CA 1
ATOM 1560 C C . GLN A 1 192 ? 1.106 4.080 12.730 1.00 97.75 192 GLN A C 1
ATOM 1562 O O . GLN A 1 192 ? 0.431 4.148 13.755 1.00 97.75 192 GLN A O 1
ATOM 1567 N N . SER A 1 193 ? 1.694 5.153 12.189 1.00 97.75 193 SER A N 1
ATOM 1568 C CA . SER A 1 193 ? 1.650 6.482 12.808 1.00 97.75 193 SER A CA 1
ATOM 1569 C C . SER A 1 193 ? 0.228 7.038 12.895 1.00 97.75 193 SER A C 1
ATOM 1571 O O . SER A 1 193 ? -0.118 7.708 13.868 1.00 97.75 193 SER A O 1
ATOM 1573 N N . THR A 1 194 ? -0.605 6.786 11.884 1.00 97.38 194 THR A N 1
ATOM 1574 C CA . THR A 1 194 ? -1.998 7.251 11.866 1.00 97.38 194 THR A CA 1
ATOM 1575 C C . THR A 1 194 ? -2.828 6.545 12.935 1.00 97.38 194 THR A C 1
ATOM 1577 O O . THR A 1 194 ? -3.560 7.206 13.668 1.00 97.38 194 THR A O 1
ATOM 1580 N N . LEU A 1 195 ? -2.672 5.226 13.070 1.00 96.50 195 LEU A N 1
ATOM 1581 C CA . LEU A 1 195 ? -3.385 4.427 14.073 1.00 96.50 195 LEU A CA 1
ATOM 1582 C C . LEU A 1 195 ? -2.912 4.726 15.500 1.00 96.50 195 LEU A C 1
ATOM 1584 O O . LEU A 1 195 ? -3.736 4.827 16.407 1.00 96.50 195 LEU A O 1
ATOM 1588 N N . GLU A 1 196 ? -1.611 4.957 15.688 1.00 95.50 196 GLU A N 1
ATOM 1589 C CA . GLU A 1 196 ? -1.044 5.413 16.961 1.00 95.50 196 GLU A CA 1
ATOM 1590 C C . GLU A 1 196 ? -1.633 6.773 17.372 1.00 95.50 196 GLU A C 1
ATOM 1592 O O . GLU A 1 196 ? -2.108 6.942 18.495 1.00 95.50 196 GLU A O 1
ATOM 1597 N N . LYS A 1 197 ? -1.693 7.739 16.443 1.00 94.50 197 LYS A N 1
ATOM 1598 C CA . LYS A 1 197 ? -2.293 9.066 16.687 1.00 94.50 197 LYS A CA 1
ATOM 1599 C C . LYS A 1 197 ? -3.802 9.014 16.919 1.00 94.50 197 LYS A C 1
ATOM 1601 O O . LYS A 1 197 ? -4.324 9.864 17.636 1.00 94.50 197 LYS A O 1
ATOM 1606 N N . ALA A 1 198 ? -4.489 8.039 16.329 1.00 92.94 198 ALA A N 1
ATOM 1607 C CA . ALA A 1 198 ? -5.903 7.775 16.580 1.00 92.94 198 ALA A CA 1
ATOM 1608 C C . ALA A 1 198 ? -6.153 7.116 17.951 1.00 92.94 198 ALA A C 1
ATOM 1610 O O . ALA A 1 198 ? -7.304 6.933 18.335 1.00 92.94 198 ALA A O 1
ATOM 1611 N N . GLY A 1 199 ? -5.096 6.779 18.702 1.00 88.81 199 GLY A N 1
ATOM 1612 C CA . GLY A 1 199 ? -5.202 6.189 20.034 1.00 88.81 199 GLY A CA 1
ATOM 1613 C C . GLY A 1 199 ? -5.558 4.704 20.021 1.00 88.81 199 GLY A C 1
ATOM 1614 O O . GLY A 1 199 ? -6.046 4.188 21.025 1.00 88.81 199 GLY A O 1
ATOM 1615 N N . VAL A 1 200 ? -5.330 4.004 18.904 1.00 91.50 200 VAL A N 1
ATOM 1616 C CA . VAL A 1 200 ? -5.609 2.568 18.810 1.00 91.50 200 VAL A CA 1
ATOM 1617 C C . VAL A 1 200 ? -4.531 1.793 19.568 1.00 91.50 200 VAL A C 1
ATOM 1619 O O . VAL A 1 200 ? -3.351 1.816 19.214 1.00 91.50 200 VAL A O 1
ATOM 1622 N N . SER A 1 201 ? -4.935 1.075 20.616 1.00 87.38 201 SER A N 1
ATOM 1623 C CA . SER A 1 201 ? -4.030 0.275 21.446 1.00 87.38 201 SER A CA 1
ATOM 1624 C C . SER A 1 201 ? -3.276 -0.777 20.623 1.00 87.38 201 SER A C 1
ATOM 1626 O O . SER A 1 201 ? -3.883 -1.510 19.840 1.00 87.38 201 SER A O 1
ATOM 1628 N N . GLY A 1 202 ? -1.964 -0.895 20.844 1.00 88.75 202 GLY A N 1
ATOM 1629 C CA . GLY A 1 202 ? -1.102 -1.872 20.166 1.00 88.75 202 GLY A CA 1
ATOM 1630 C C . GLY A 1 202 ? -0.451 -1.372 18.871 1.00 88.75 202 GLY A C 1
ATOM 1631 O O . GLY A 1 202 ? 0.399 -2.074 18.322 1.00 88.75 202 GLY A O 1
ATOM 1632 N N . PHE A 1 203 ? -0.783 -0.160 18.412 1.00 94.25 203 PHE A N 1
ATOM 1633 C CA . PHE A 1 203 ? -0.150 0.466 17.250 1.00 94.25 203 PHE A CA 1
ATOM 1634 C C . PHE A 1 203 ? 0.896 1.495 17.666 1.00 94.25 203 PHE A C 1
ATOM 1636 O O . PHE A 1 203 ? 0.648 2.362 18.496 1.00 94.25 203 PHE A O 1
ATOM 1643 N N . TYR A 1 204 ? 2.073 1.359 17.071 1.00 95.44 204 TYR A N 1
ATOM 1644 C CA . TYR A 1 204 ? 3.223 2.248 17.189 1.00 95.44 204 TYR A CA 1
ATOM 1645 C C . TYR A 1 204 ? 4.177 1.933 16.034 1.00 95.44 204 TYR A C 1
ATOM 1647 O O . TYR A 1 204 ? 4.124 0.838 15.462 1.00 95.44 204 TYR A O 1
ATOM 1655 N N . ILE A 1 205 ? 5.054 2.868 15.677 1.00 96.75 205 ILE A N 1
ATOM 1656 C CA . ILE A 1 205 ? 6.022 2.636 14.597 1.00 96.75 205 ILE A CA 1
ATOM 1657 C C . ILE A 1 205 ? 7.022 1.554 15.024 1.00 96.75 205 ILE A C 1
ATOM 1659 O O . ILE A 1 205 ? 7.717 1.691 16.032 1.00 96.75 205 ILE A O 1
ATOM 1663 N N . THR A 1 206 ? 7.109 0.473 14.251 1.00 96.31 206 THR A N 1
ATOM 1664 C CA . THR A 1 206 ? 8.002 -0.655 14.546 1.00 96.31 206 THR A CA 1
ATOM 1665 C C . THR A 1 206 ? 8.393 -1.407 13.285 1.00 96.31 206 THR A C 1
ATOM 1667 O O . THR A 1 206 ? 7.589 -1.574 12.372 1.00 96.31 206 THR A O 1
ATOM 1670 N N . THR A 1 207 ? 9.630 -1.899 13.264 1.00 95.00 207 THR A N 1
ATOM 1671 C CA . THR A 1 207 ? 10.180 -2.773 12.217 1.00 95.00 207 THR A CA 1
ATOM 1672 C C . THR A 1 207 ? 10.405 -4.201 12.715 1.00 95.00 207 THR A C 1
ATOM 1674 O O . THR A 1 207 ? 10.870 -5.057 11.964 1.00 95.00 207 THR A O 1
ATOM 1677 N N . ASN A 1 208 ? 10.084 -4.490 13.983 1.00 95.38 208 ASN A N 1
ATOM 1678 C CA . ASN A 1 208 ? 10.224 -5.832 14.535 1.00 95.38 208 ASN A CA 1
ATOM 1679 C C . ASN A 1 208 ? 9.184 -6.768 13.880 1.00 95.38 208 ASN A C 1
ATOM 1681 O O . ASN A 1 208 ? 7.985 -6.524 14.037 1.00 95.38 208 ASN A O 1
ATOM 1685 N N . PRO A 1 209 ? 9.595 -7.870 13.218 1.00 93.06 209 PRO A N 1
ATOM 1686 C CA . PRO A 1 209 ? 8.677 -8.784 12.532 1.00 93.06 209 PRO A CA 1
ATOM 1687 C C . PRO A 1 209 ? 7.569 -9.347 13.428 1.00 93.06 209 PRO A C 1
ATOM 1689 O O . PRO A 1 209 ? 6.438 -9.555 12.984 1.00 93.06 209 PRO A O 1
ATOM 1692 N N . GLN A 1 210 ? 7.877 -9.581 14.705 1.00 90.38 210 GLN A N 1
ATOM 1693 C CA . GLN A 1 210 ? 6.902 -10.087 15.665 1.00 90.38 210 GLN A CA 1
ATOM 1694 C C . GLN A 1 210 ? 5.836 -9.030 15.970 1.00 90.38 210 GLN A C 1
ATOM 1696 O O . GLN A 1 210 ? 4.651 -9.352 16.031 1.00 90.38 210 GLN A O 1
ATOM 1701 N N . GLU A 1 211 ? 6.236 -7.774 16.156 1.00 92.69 211 GLU A N 1
ATOM 1702 C CA . GLU A 1 211 ? 5.312 -6.662 16.413 1.00 92.69 211 GLU A CA 1
ATOM 1703 C C . GLU A 1 211 ? 4.479 -6.325 15.176 1.00 92.69 211 GLU A C 1
ATOM 1705 O O . GLU A 1 211 ? 3.272 -6.138 15.287 1.00 92.69 211 GLU A O 1
ATOM 1710 N N . LEU A 1 212 ? 5.085 -6.361 13.986 1.00 94.12 212 LEU A N 1
ATOM 1711 C CA . LEU A 1 212 ? 4.372 -6.207 12.715 1.00 94.12 212 LEU A CA 1
ATOM 1712 C C . LEU A 1 212 ? 3.285 -7.272 12.543 1.00 94.12 212 LEU A C 1
ATOM 1714 O O . LEU A 1 212 ? 2.148 -6.959 12.198 1.00 94.12 212 LEU A O 1
ATOM 1718 N N . THR A 1 213 ? 3.611 -8.530 12.851 1.00 91.94 213 THR A N 1
ATOM 1719 C CA . THR A 1 213 ? 2.633 -9.626 12.813 1.00 91.94 213 THR A CA 1
ATOM 1720 C C . THR A 1 213 ? 1.486 -9.372 13.793 1.00 91.94 213 THR A C 1
ATOM 1722 O O . THR A 1 213 ? 0.323 -9.578 13.453 1.00 91.94 213 THR A O 1
ATOM 1725 N N . LEU A 1 214 ? 1.789 -8.887 15.003 1.00 90.81 214 LEU A N 1
ATOM 1726 C CA . LEU A 1 214 ? 0.771 -8.548 15.998 1.00 90.81 214 LEU A CA 1
ATOM 1727 C C . LEU A 1 214 ? -0.148 -7.420 15.509 1.00 90.81 214 LEU A C 1
ATOM 1729 O O . LEU A 1 214 ? -1.366 -7.569 15.566 1.00 90.81 214 LEU A O 1
ATOM 1733 N N . GLN A 1 215 ? 0.416 -6.329 14.992 1.00 94.69 215 GLN A N 1
ATOM 1734 C CA . GLN A 1 215 ? -0.344 -5.194 14.460 1.00 94.69 215 GLN A CA 1
ATOM 1735 C C . GLN A 1 215 ? -1.214 -5.586 13.262 1.00 94.69 215 GLN A C 1
ATOM 1737 O O . GLN A 1 215 ? -2.356 -5.142 13.157 1.00 94.69 215 GLN A O 1
ATOM 1742 N N . MET A 1 216 ? -0.721 -6.474 12.396 1.00 92.88 216 MET A N 1
ATOM 1743 C CA . MET A 1 216 ? -1.495 -6.997 11.270 1.00 92.88 216 MET A CA 1
ATOM 1744 C C . MET A 1 216 ? -2.676 -7.860 11.736 1.00 92.88 216 MET A C 1
ATOM 1746 O O . MET A 1 216 ? -3.787 -7.702 11.231 1.00 92.88 216 MET A O 1
ATOM 1750 N N . ASN A 1 217 ? -2.478 -8.694 12.760 1.00 90.75 217 ASN A N 1
ATOM 1751 C CA . ASN A 1 217 ? -3.569 -9.450 13.378 1.00 90.75 217 ASN A CA 1
ATOM 1752 C C . ASN A 1 217 ? -4.606 -8.524 14.037 1.00 90.75 217 ASN A C 1
ATOM 1754 O O . ASN A 1 217 ? -5.805 -8.761 13.911 1.00 90.75 217 ASN A O 1
ATOM 1758 N N . LEU A 1 218 ? -4.168 -7.460 14.722 1.00 92.50 218 LEU A N 1
ATOM 1759 C CA . LEU A 1 218 ? -5.069 -6.460 15.306 1.00 92.50 218 LEU A CA 1
ATOM 1760 C C . LEU A 1 218 ? -5.904 -5.760 14.225 1.00 92.50 218 LEU A C 1
ATOM 1762 O O . LEU A 1 218 ? -7.118 -5.643 14.379 1.00 92.50 218 LEU A O 1
ATOM 1766 N N . LEU A 1 219 ? -5.287 -5.359 13.108 1.00 93.62 219 LEU A N 1
ATOM 1767 C CA . LEU A 1 219 ? -6.003 -4.801 11.956 1.00 93.62 219 LEU A CA 1
ATOM 1768 C C . LEU A 1 219 ? -7.040 -5.777 11.395 1.00 93.62 219 LEU A C 1
ATOM 1770 O O . LEU A 1 219 ? -8.160 -5.374 11.083 1.00 93.62 219 LEU A O 1
ATOM 1774 N N . GLU A 1 220 ? -6.699 -7.061 11.284 1.00 91.88 220 GLU A N 1
ATOM 1775 C CA . GLU A 1 220 ? -7.636 -8.080 10.812 1.00 91.88 220 GLU A CA 1
ATOM 1776 C C . GLU A 1 220 ? -8.837 -8.235 11.758 1.00 91.88 220 GLU A C 1
ATOM 1778 O O . GLU A 1 220 ? -9.975 -8.343 11.294 1.00 91.88 220 GLU A O 1
ATOM 1783 N N . LEU A 1 221 ? -8.612 -8.192 13.075 1.00 92.19 221 LEU A N 1
ATOM 1784 C CA . LEU A 1 221 ? -9.687 -8.215 14.071 1.00 92.19 221 LEU A CA 1
ATOM 1785 C C . LEU A 1 221 ? -10.616 -7.005 13.924 1.00 92.19 221 LEU A C 1
ATOM 1787 O O . LEU A 1 221 ? -11.831 -7.190 13.859 1.00 92.19 221 LEU A O 1
ATOM 1791 N N . ILE A 1 222 ? -10.058 -5.794 13.810 1.00 93.81 222 ILE A N 1
ATOM 1792 C CA . ILE A 1 222 ? -10.836 -4.560 13.610 1.00 93.81 222 ILE A CA 1
ATOM 1793 C C . ILE A 1 222 ? -11.698 -4.679 12.346 1.00 93.81 222 ILE A C 1
ATOM 1795 O O . ILE A 1 222 ? -12.897 -4.415 12.382 1.00 93.81 222 ILE A O 1
ATOM 1799 N N . ARG A 1 223 ? -11.124 -5.160 11.238 1.00 93.62 223 ARG A N 1
ATOM 1800 C CA . ARG A 1 223 ? -11.861 -5.343 9.979 1.00 93.62 223 ARG A CA 1
ATOM 1801 C C . ARG A 1 223 ? -12.969 -6.392 10.076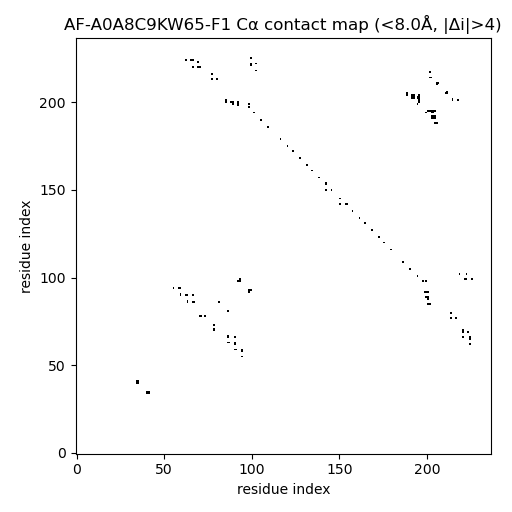 1.00 93.62 223 ARG A C 1
ATOM 1803 O O . ARG A 1 223 ? -14.048 -6.183 9.528 1.00 93.62 223 ARG A O 1
ATOM 1810 N N . LYS A 1 224 ? -12.731 -7.514 10.760 1.00 92.56 224 LYS A N 1
ATOM 1811 C CA . LYS A 1 224 ? -13.754 -8.556 10.956 1.00 92.56 224 LYS A CA 1
ATOM 1812 C C . LYS A 1 224 ? -14.917 -8.063 11.817 1.00 92.56 224 LYS A C 1
ATOM 1814 O O . LYS A 1 224 ? -16.055 -8.428 11.541 1.00 92.56 224 LYS A O 1
ATOM 1819 N N . LEU A 1 225 ? -14.654 -7.231 12.824 1.00 92.00 225 LEU A N 1
ATOM 1820 C CA . LEU A 1 225 ? -15.717 -6.590 13.610 1.00 92.00 225 LEU A CA 1
ATOM 1821 C C . LEU A 1 225 ? -16.533 -5.621 12.766 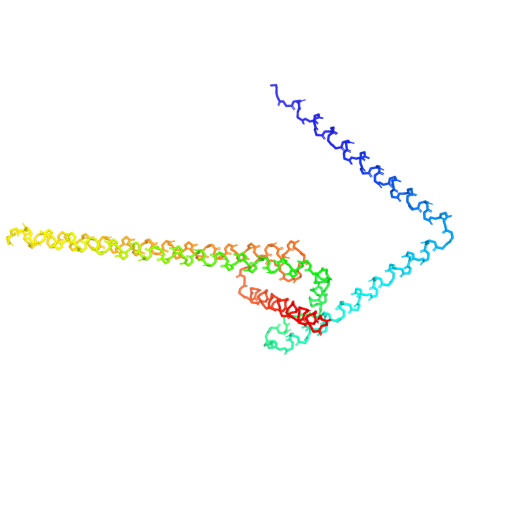1.00 92.00 225 LEU A C 1
ATOM 1823 O O . LEU A 1 225 ? -17.754 -5.695 12.781 1.00 92.00 225 LEU A O 1
ATOM 1827 N N . GLN A 1 226 ? -15.865 -4.776 11.978 1.00 90.69 226 GLN A N 1
ATOM 1828 C CA . GLN A 1 226 ? -16.540 -3.838 11.083 1.00 90.69 226 GLN A CA 1
ATOM 1829 C C . GLN A 1 226 ? -17.498 -4.560 10.120 1.00 90.69 226 GLN A C 1
ATOM 1831 O O . GLN A 1 226 ? -18.611 -4.100 9.881 1.00 90.69 226 GLN A O 1
ATOM 1836 N N . GLN A 1 227 ? -17.083 -5.713 9.582 1.00 89.38 227 GLN A N 1
ATOM 1837 C CA . GLN A 1 227 ? -17.934 -6.543 8.724 1.00 89.38 227 GLN A CA 1
ATOM 1838 C C . GLN A 1 227 ? -19.164 -7.066 9.468 1.00 89.38 227 GLN A C 1
ATOM 1840 O O . GLN A 1 227 ? -20.266 -6.994 8.933 1.00 89.38 227 GLN A O 1
ATOM 1845 N N . LYS A 1 228 ? -18.993 -7.539 10.707 1.00 86.81 228 LYS A N 1
ATOM 1846 C CA . LYS A 1 228 ? -20.102 -8.019 11.538 1.00 86.81 228 LYS A CA 1
ATOM 1847 C C . LYS A 1 228 ? -21.082 -6.916 11.922 1.00 86.81 228 LYS A C 1
ATOM 1849 O O . LYS A 1 228 ? -22.286 -7.146 11.851 1.00 86.81 228 LYS A O 1
ATOM 1854 N N . GLU A 1 229 ? -20.594 -5.728 12.281 1.00 83.56 229 GLU A N 1
ATOM 1855 C CA . GLU A 1 229 ? -21.461 -4.574 12.551 1.00 83.56 229 GLU A CA 1
ATOM 1856 C C . GLU A 1 229 ? -22.268 -4.202 11.293 1.00 83.56 229 GLU A C 1
ATOM 1858 O O . GLU A 1 229 ? -23.489 -4.066 11.365 1.00 83.56 229 GLU A O 1
ATOM 1863 N N . ALA A 1 230 ? -21.630 -4.165 10.118 1.00 82.31 230 ALA A N 1
ATOM 1864 C CA . ALA A 1 230 ? -22.312 -3.876 8.854 1.00 82.31 230 ALA A CA 1
ATOM 1865 C C . ALA A 1 230 ? -23.322 -4.965 8.432 1.00 82.31 230 ALA A C 1
ATOM 1867 O O . ALA A 1 230 ? -24.336 -4.669 7.797 1.00 82.31 230 ALA A O 1
ATOM 1868 N N . GLU A 1 231 ? -23.056 -6.237 8.738 1.00 80.25 231 GLU A N 1
ATOM 1869 C CA . GLU A 1 231 ? -23.992 -7.345 8.505 1.00 80.25 231 GLU A CA 1
ATOM 1870 C C . GLU A 1 231 ? -25.202 -7.272 9.438 1.00 80.25 231 GLU A C 1
ATOM 1872 O O . GLU A 1 231 ? -26.331 -7.476 8.987 1.00 80.25 231 GLU A O 1
ATOM 1877 N N . ALA A 1 232 ? -24.985 -6.939 10.712 1.00 75.94 232 ALA A N 1
ATOM 1878 C CA . ALA A 1 232 ? -26.063 -6.731 11.667 1.00 75.94 232 ALA A CA 1
ATOM 1879 C C . ALA A 1 232 ? -26.976 -5.582 11.214 1.00 75.94 232 ALA A C 1
ATOM 1881 O O . ALA A 1 232 ? -28.188 -5.761 11.164 1.00 75.94 232 ALA A O 1
ATOM 1882 N N . GLU A 1 233 ? -26.419 -4.445 10.792 1.00 73.94 233 GLU A N 1
ATOM 1883 C CA . GLU A 1 233 ? -27.205 -3.315 10.276 1.00 73.94 233 GLU A CA 1
ATOM 1884 C C . GLU A 1 233 ? -28.046 -3.687 9.046 1.00 73.94 233 GLU A C 1
ATOM 1886 O O . GLU A 1 233 ? -29.215 -3.313 8.959 1.00 73.94 233 GLU A O 1
ATOM 1891 N N . LYS A 1 234 ? -27.495 -4.483 8.122 1.00 70.75 234 LYS A N 1
ATOM 1892 C CA . LYS A 1 234 ? -28.229 -4.972 6.942 1.00 70.75 234 LYS A CA 1
ATOM 1893 C C . LYS A 1 234 ? -29.324 -5.979 7.280 1.00 70.75 234 LYS A C 1
ATOM 1895 O O . LYS A 1 234 ? -30.311 -6.040 6.561 1.00 70.75 234 LYS A O 1
ATOM 1900 N N . ALA A 1 235 ? -29.156 -6.781 8.329 1.00 66.38 235 ALA A N 1
ATOM 1901 C CA . ALA A 1 235 ? -30.156 -7.764 8.746 1.00 66.38 235 ALA A CA 1
ATOM 1902 C C . ALA A 1 235 ? -31.396 -7.123 9.398 1.00 66.38 235 ALA A C 1
ATOM 1904 O O . ALA A 1 235 ? -32.444 -7.763 9.476 1.00 66.38 235 ALA A O 1
ATOM 1905 N N . PHE A 1 236 ? -31.277 -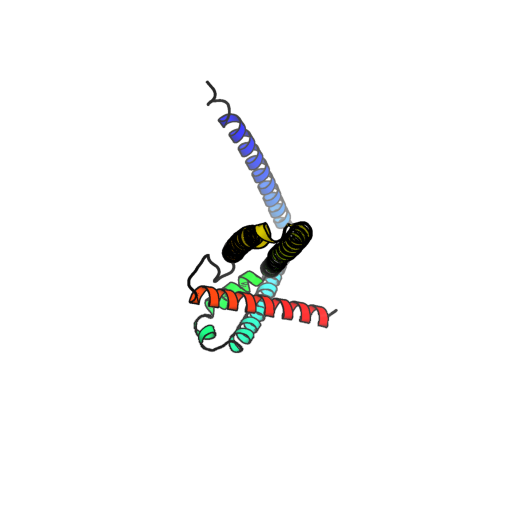5.876 9.864 1.00 55.59 236 PHE A N 1
ATOM 1906 C CA . PHE A 1 236 ? -32.363 -5.107 10.476 1.00 55.59 236 PHE A CA 1
ATOM 1907 C C . PHE A 1 236 ? -32.968 -4.033 9.554 1.00 55.59 236 PHE A C 1
ATOM 1909 O O . PHE A 1 236 ? -33.904 -3.354 9.982 1.00 55.59 236 PHE A O 1
ATOM 1916 N N . SER A 1 237 ? -32.466 -3.881 8.320 1.00 48.78 237 SER A N 1
ATOM 1917 C CA . SER A 1 237 ? -32.963 -2.918 7.322 1.00 48.78 237 SER A CA 1
ATOM 1918 C C . SER A 1 237 ? -33.779 -3.579 6.221 1.00 48.78 237 SER A C 1
ATOM 1920 O O . SER A 1 237 ? -34.649 -2.858 5.683 1.00 48.78 237 SER A O 1
#

InterPro domains:
  IPR010849 Gonadal family [PF07324] (53-234)
  IPR010849 Gonadal family [PTHR13054] (46-235)

Sequence (237 aa):
MRKFRQEGACALLCAGADRERAERLRLRARARAMAVARPGGFEAAEQQQQEVLSRQQERHYRLLAELQALVKALPSACQQRLSYTTLSELALALLDGTVFEIVQGLLEIQHLTEKNLYSQRRQLHSEHRGLKQELFHRHKEAQQCCRPHNLPLLRAAQQREMEAMEQQIREEQRMMDEKIVLELDQKVIDQQSTLEKAGVSGFYITTNPQELTLQMNLLELIRKLQQKEAEAEKAFS

Solvent-accessible surface area (backbone atoms only — not comparable to full-atom values): 13109 Å² total; per-residue (Å²): 144,86,81,82,74,66,66,62,61,54,56,57,53,51,55,52,54,51,50,53,50,52,50,52,50,48,51,50,51,49,52,52,55,56,40,72,72,38,93,67,50,56,61,54,51,51,50,52,52,50,52,51,51,51,52,50,49,53,48,35,54,51,46,34,54,50,51,52,56,56,45,71,73,46,61,69,83,58,44,77,73,58,48,71,66,57,48,50,50,35,25,60,51,48,69,80,45,60,52,57,52,51,53,50,51,52,50,52,54,47,53,51,50,54,53,50,54,51,49,53,54,53,47,54,54,50,51,54,51,50,52,52,51,52,52,53,49,53,52,54,54,55,57,72,76,48,58,79,89,52,44,65,61,50,51,57,49,52,50,51,52,51,52,51,51,51,51,52,53,53,49,54,51,49,55,49,53,52,48,52,52,54,54,52,53,50,48,53,47,53,51,25,46,51,39,32,75,71,59,40,65,85,44,55,77,72,86,50,69,69,58,49,53,49,42,52,51,52,52,51,50,54,53,54,48,52,51,50,54,53,49,53,56,59,76,76,106

pLDDT: mean 84.03, std 17.47, range [39.62, 98.44]

Radius of gyration: 32.05 Å; Cα contacts (8 Å, |Δi|>4): 84; chains: 1; bounding box: 69×68×87 Å

Organism: Serinus canaria (NCBI:txid9135)